Protein AF-A0A388LKX4-F1 (afdb_monomer_lite)

pLDDT: mean 76.43, std 21.56, range [25.5, 98.06]

Structure (mmCIF, N/CA/C/O backbone):
data_AF-A0A388LKX4-F1
#
_entry.id   AF-A0A388LKX4-F1
#
loop_
_atom_site.group_PDB
_atom_site.id
_atom_site.type_symbol
_atom_site.label_atom_id
_atom_site.label_alt_id
_atom_site.label_comp_id
_atom_site.label_asym_id
_atom_site.label_entity_id
_atom_site.label_seq_id
_atom_site.pdbx_PDB_ins_code
_atom_site.Cartn_x
_atom_site.Cartn_y
_atom_site.Cartn_z
_atom_site.occupancy
_atom_site.B_iso_or_equiv
_atom_site.auth_seq_id
_atom_site.auth_comp_id
_atom_site.auth_asym_id
_atom_site.auth_atom_id
_atom_site.pdbx_PDB_model_num
ATOM 1 N N . MET A 1 1 ? 0.788 2.102 -35.029 1.00 81.06 1 MET A N 1
ATOM 2 C CA . MET A 1 1 ? 2.038 2.819 -34.675 1.00 81.06 1 MET A CA 1
ATOM 3 C C . MET A 1 1 ? 3.266 2.118 -35.247 1.00 81.06 1 MET A C 1
ATOM 5 O O . MET A 1 1 ? 3.866 2.688 -36.144 1.00 81.06 1 MET A O 1
ATOM 9 N N . LYS A 1 2 ? 3.609 0.893 -34.807 1.00 81.62 2 LYS A N 1
ATOM 10 C CA . LYS A 1 2 ? 4.762 0.139 -35.348 1.00 81.62 2 LYS A CA 1
ATOM 11 C C . LYS A 1 2 ? 4.664 -0.098 -36.863 1.00 81.62 2 LYS A C 1
ATOM 13 O O . LYS A 1 2 ? 5.621 0.161 -37.576 1.00 81.62 2 LYS A O 1
ATOM 18 N N . GLU A 1 3 ? 3.485 -0.479 -37.357 1.00 84.75 3 GLU A N 1
ATOM 19 C CA . GLU A 1 3 ? 3.213 -0.647 -38.800 1.00 84.75 3 GLU A CA 1
ATOM 20 C C . GLU A 1 3 ? 3.399 0.642 -39.617 1.00 84.75 3 GLU A C 1
ATOM 22 O O . GLU A 1 3 ? 3.694 0.584 -40.803 1.00 84.75 3 GLU A O 1
ATOM 27 N N . ALA A 1 4 ? 3.275 1.808 -38.976 1.00 86.00 4 ALA A N 1
ATOM 28 C CA . ALA A 1 4 ? 3.504 3.110 -39.599 1.00 86.00 4 ALA A CA 1
ATOM 29 C C . ALA A 1 4 ? 4.967 3.586 -39.467 1.00 86.00 4 ALA A C 1
ATOM 31 O O . ALA A 1 4 ? 5.268 4.729 -39.795 1.00 86.00 4 ALA A O 1
ATOM 32 N N . GLY A 1 5 ? 5.873 2.749 -38.943 1.00 84.25 5 GLY A N 1
ATOM 33 C CA . GLY A 1 5 ? 7.289 3.079 -38.752 1.00 84.25 5 GLY A CA 1
ATOM 34 C C . GLY A 1 5 ? 7.588 4.028 -37.585 1.00 84.25 5 GLY A C 1
ATOM 35 O O . GLY A 1 5 ? 8.721 4.481 -37.444 1.00 84.25 5 GLY A O 1
ATOM 36 N N . CYS A 1 6 ? 6.609 4.344 -36.730 1.00 85.50 6 CYS A N 1
ATOM 37 C CA . CYS A 1 6 ? 6.828 5.216 -35.574 1.00 85.50 6 CYS A CA 1
ATOM 38 C C . CYS A 1 6 ? 7.431 4.434 -34.394 1.00 85.50 6 CYS A C 1
ATOM 40 O O . CYS A 1 6 ? 6.867 3.422 -33.963 1.00 85.50 6 CYS A O 1
ATOM 42 N N . LEU A 1 7 ? 8.541 4.933 -33.837 1.00 84.75 7 LEU A N 1
ATOM 43 C CA . LEU A 1 7 ? 9.210 4.329 -32.682 1.00 84.75 7 LEU A CA 1
ATOM 44 C C . LEU A 1 7 ? 8.478 4.663 -31.367 1.00 84.75 7 LEU A C 1
ATOM 46 O O . LEU A 1 7 ? 8.129 5.827 -31.148 1.00 84.75 7 LEU A O 1
ATOM 50 N N . PRO A 1 8 ? 8.248 3.675 -30.479 1.00 88.25 8 PRO A N 1
ATOM 51 C CA . PRO A 1 8 ? 7.665 3.927 -29.167 1.00 88.25 8 PRO A CA 1
ATOM 52 C C . PRO A 1 8 ? 8.602 4.776 -28.302 1.00 88.25 8 PRO A C 1
ATOM 54 O O . PRO A 1 8 ? 9.821 4.634 -28.345 1.00 88.25 8 PRO A O 1
ATOM 57 N N . ASN A 1 9 ? 8.015 5.631 -27.468 1.00 89.69 9 ASN A N 1
ATOM 58 C CA . ASN A 1 9 ? 8.729 6.439 -26.478 1.00 89.69 9 ASN A CA 1
ATOM 59 C C . ASN A 1 9 ? 8.178 6.202 -25.059 1.00 89.69 9 ASN A C 1
ATOM 61 O O . ASN A 1 9 ? 7.223 5.446 -24.865 1.00 89.69 9 ASN A O 1
ATOM 65 N N . ALA A 1 10 ? 8.737 6.892 -24.061 1.00 88.50 10 ALA A N 1
ATOM 66 C CA . ALA A 1 10 ? 8.362 6.708 -22.657 1.00 88.50 10 ALA A CA 1
ATOM 67 C C . ALA A 1 10 ? 6.870 6.988 -22.399 1.00 88.50 10 ALA A C 1
ATOM 69 O O . ALA A 1 10 ? 6.244 6.315 -21.583 1.00 88.50 10 ALA A O 1
ATOM 70 N N . VAL A 1 11 ? 6.274 7.940 -23.127 1.00 89.38 11 VAL A N 1
ATOM 71 C CA . VAL A 1 11 ? 4.836 8.247 -23.043 1.00 89.38 11 VAL A CA 1
ATOM 72 C C . VAL A 1 11 ? 3.994 7.107 -23.620 1.00 89.38 11 VAL A C 1
ATOM 74 O O . VAL A 1 11 ? 2.955 6.763 -23.057 1.00 89.38 11 VAL A O 1
ATOM 77 N N . THR A 1 12 ? 4.460 6.475 -24.698 1.00 91.38 12 THR A N 1
ATOM 78 C CA . THR A 1 12 ? 3.811 5.300 -25.297 1.00 91.38 12 THR A CA 1
ATOM 79 C C . THR A 1 12 ? 3.765 4.151 -24.294 1.00 91.38 12 THR A C 1
ATOM 81 O O . THR A 1 12 ? 2.687 3.640 -23.995 1.00 91.38 12 THR A O 1
ATOM 84 N N . PHE A 1 13 ? 4.910 3.793 -23.705 1.00 92.31 13 PHE A N 1
ATOM 85 C CA . PHE A 1 13 ? 4.979 2.720 -22.710 1.00 92.31 13 PHE A CA 1
ATOM 86 C C . PHE A 1 13 ? 4.201 3.052 -21.437 1.00 92.31 13 PHE A C 1
ATOM 88 O O . PHE A 1 13 ? 3.479 2.195 -20.937 1.00 92.31 13 PHE A O 1
ATOM 95 N N . LEU A 1 14 ? 4.254 4.298 -20.955 1.00 90.62 14 LEU A N 1
ATOM 96 C CA . LEU A 1 14 ? 3.439 4.749 -19.824 1.00 90.62 14 LEU A CA 1
ATOM 97 C C . LEU A 1 14 ? 1.945 4.545 -20.094 1.00 90.62 14 LEU A C 1
ATOM 99 O O . LEU A 1 14 ? 1.221 4.061 -19.226 1.00 90.62 14 LEU A O 1
ATOM 103 N N . THR A 1 15 ? 1.492 4.899 -21.296 1.00 89.38 15 THR A N 1
ATOM 104 C CA . THR A 1 15 ? 0.086 4.760 -21.690 1.00 89.38 15 THR A CA 1
ATOM 105 C C . THR A 1 15 ? -0.316 3.289 -21.770 1.00 89.38 15 THR A C 1
ATOM 107 O O . THR A 1 15 ? -1.350 2.912 -21.222 1.00 89.38 15 THR A O 1
ATOM 110 N N . LEU A 1 16 ? 0.515 2.443 -22.389 1.00 90.19 16 LEU A N 1
ATOM 111 C CA . LEU A 1 16 ? 0.239 1.012 -22.540 1.00 90.19 16 LEU A CA 1
ATOM 112 C C . LEU A 1 16 ? 0.263 0.276 -21.196 1.00 90.19 16 LEU A C 1
ATOM 114 O O . LEU A 1 16 ? -0.699 -0.412 -20.861 1.00 90.19 16 LEU A O 1
ATOM 118 N N . ILE A 1 17 ? 1.317 0.457 -20.396 1.00 88.44 17 ILE A N 1
ATOM 119 C CA . ILE A 1 17 ? 1.456 -0.182 -19.079 1.00 88.44 17 ILE A CA 1
ATOM 120 C C . ILE A 1 17 ? 0.371 0.335 -18.134 1.00 88.44 17 ILE A C 1
ATOM 122 O O . ILE A 1 17 ? -0.321 -0.458 -17.499 1.00 88.44 17 ILE A O 1
ATOM 126 N N . GLY A 1 18 ? 0.154 1.653 -18.081 1.00 83.69 18 GLY A N 1
ATOM 127 C CA . GLY A 1 18 ? -0.902 2.250 -17.265 1.00 83.69 18 GLY A CA 1
ATOM 128 C C . GLY A 1 18 ? -2.302 1.776 -17.668 1.00 83.69 18 GLY A C 1
ATOM 129 O O . GLY A 1 18 ? -3.141 1.539 -16.800 1.00 83.69 18 GLY A O 1
ATOM 130 N N . GLY A 1 19 ? -2.547 1.591 -18.968 1.00 81.44 19 GLY A N 1
ATOM 131 C CA . GLY A 1 19 ? -3.772 0.988 -19.491 1.00 81.44 19 GLY A CA 1
ATOM 132 C C . GLY A 1 19 ? -3.935 -0.473 -19.070 1.00 81.44 19 GLY A C 1
ATOM 133 O O . GLY A 1 19 ? -5.018 -0.855 -18.635 1.00 81.44 19 GLY A O 1
ATOM 134 N N . CYS A 1 20 ? -2.861 -1.268 -19.114 1.00 82.31 20 CYS A N 1
ATOM 135 C CA . CYS A 1 20 ? -2.878 -2.664 -18.666 1.00 82.31 20 CYS A CA 1
ATOM 136 C C . CYS A 1 20 ? -3.213 -2.783 -17.176 1.00 82.31 20 CYS A C 1
ATOM 138 O O . CYS A 1 20 ? -4.084 -3.571 -16.812 1.00 82.31 20 CYS A O 1
ATOM 140 N N . VAL A 1 21 ? -2.576 -1.957 -16.336 1.00 78.19 21 VAL A N 1
ATOM 141 C CA . VAL A 1 21 ? -2.829 -1.909 -14.886 1.00 78.19 21 VAL A CA 1
ATOM 142 C C . VAL A 1 21 ? -4.292 -1.565 -14.601 1.00 78.19 21 VAL A C 1
ATOM 144 O O . VAL A 1 21 ? -4.944 -2.251 -13.822 1.00 78.19 21 VAL A O 1
ATOM 147 N N . LYS A 1 22 ? -4.839 -0.536 -15.262 1.00 73.69 22 LYS A N 1
ATOM 148 C CA . LYS A 1 22 ? -6.243 -0.127 -15.075 1.00 73.69 22 LYS A CA 1
ATOM 149 C C . LYS A 1 22 ? -7.244 -1.144 -15.615 1.00 73.69 22 LYS A C 1
ATOM 151 O O . LYS A 1 22 ? -8.324 -1.290 -15.060 1.00 73.69 22 LYS A O 1
ATOM 156 N N . GLY A 1 23 ? -6.907 -1.807 -16.716 1.00 71.25 23 GLY A N 1
ATOM 157 C CA . GLY A 1 23 ? -7.772 -2.784 -17.369 1.00 71.25 23 GLY A CA 1
ATOM 158 C C . GLY A 1 23 ? -7.771 -4.161 -16.708 1.00 71.25 23 GLY A C 1
ATOM 159 O O . GLY A 1 23 ? -8.443 -5.050 -17.223 1.00 71.25 23 GLY A O 1
ATOM 160 N N . GLY A 1 24 ? -6.993 -4.368 -15.636 1.00 67.75 24 GLY A N 1
ATOM 161 C CA . GLY A 1 24 ? -6.827 -5.682 -15.005 1.00 67.75 24 GLY A CA 1
ATOM 162 C C . GLY A 1 24 ? -6.266 -6.738 -15.965 1.00 67.75 24 GLY A C 1
ATOM 163 O O . GLY A 1 24 ? -6.535 -7.927 -15.807 1.00 67.75 24 GLY A O 1
ATOM 164 N N . GLN A 1 25 ? -5.549 -6.306 -17.007 1.00 65.12 25 GLN A N 1
ATOM 165 C CA . GLN A 1 25 ? -5.026 -7.190 -18.047 1.00 65.12 25 GLN A CA 1
ATOM 166 C C . GLN A 1 25 ? -3.940 -8.111 -17.476 1.00 65.12 25 GLN A C 1
ATOM 168 O O . GLN A 1 25 ? -3.227 -7.757 -16.537 1.00 65.12 25 GLN A O 1
ATOM 173 N N . SER A 1 26 ? -3.822 -9.306 -18.064 1.00 56.38 26 SER A N 1
ATOM 174 C CA . SER A 1 26 ? -3.002 -10.414 -17.566 1.00 56.38 26 SER A CA 1
ATOM 175 C C . SER A 1 26 ? -1.556 -10.019 -17.246 1.00 56.38 26 SER A C 1
ATOM 177 O O . SER A 1 26 ? -0.896 -9.364 -18.056 1.00 56.38 26 SER A O 1
ATOM 179 N N . GLN A 1 27 ? -1.070 -10.530 -16.112 1.00 61.78 27 GLN A N 1
ATOM 180 C CA . GLN A 1 27 ? 0.276 -10.410 -15.526 1.00 61.78 27 GLN A CA 1
ATOM 181 C C . GLN A 1 27 ? 1.411 -10.350 -16.576 1.00 61.78 27 GLN A C 1
ATOM 183 O O . GLN A 1 27 ? 2.279 -9.481 -16.523 1.00 61.78 27 GLN A O 1
ATOM 188 N N . GLY A 1 28 ? 1.349 -11.195 -17.611 1.00 68.06 28 GLY A N 1
ATOM 189 C CA . GLY A 1 28 ? 2.383 -11.282 -18.647 1.00 68.06 28 GLY A CA 1
ATOM 190 C C . GLY A 1 28 ? 2.477 -10.102 -19.628 1.00 68.06 28 GLY A C 1
ATOM 191 O O . GLY A 1 28 ? 3.513 -9.943 -20.270 1.00 68.06 28 GLY A O 1
ATOM 192 N N . VAL A 1 29 ? 1.445 -9.260 -19.779 1.00 79.81 29 VAL A N 1
ATOM 193 C CA . VAL A 1 29 ? 1.471 -8.152 -20.760 1.00 79.81 29 VAL A CA 1
ATOM 194 C C . VAL A 1 29 ? 2.343 -7.001 -20.267 1.00 79.81 29 VAL A C 1
ATOM 196 O O . VAL A 1 29 ? 3.126 -6.456 -21.040 1.00 79.81 29 VAL A O 1
ATOM 199 N N . ALA A 1 30 ? 2.269 -6.655 -18.980 1.00 78.38 30 ALA A N 1
ATOM 200 C CA . ALA A 1 30 ? 3.077 -5.573 -18.425 1.00 78.38 30 ALA A CA 1
ATOM 201 C C . ALA A 1 30 ? 4.576 -5.907 -18.444 1.00 78.38 30 ALA A C 1
ATOM 203 O O . ALA A 1 30 ? 5.378 -5.065 -18.840 1.00 78.38 30 ALA A O 1
ATOM 204 N N . ALA A 1 31 ? 4.945 -7.146 -18.098 1.00 83.19 31 ALA A N 1
ATOM 205 C CA . ALA A 1 31 ? 6.328 -7.613 -18.193 1.00 83.19 31 ALA A CA 1
ATOM 206 C C . ALA A 1 31 ? 6.842 -7.560 -19.643 1.00 83.19 31 ALA A C 1
ATOM 208 O O . ALA A 1 31 ? 7.911 -7.017 -19.899 1.00 83.19 31 ALA A O 1
ATOM 209 N N . ARG A 1 32 ? 6.035 -8.012 -20.613 1.00 88.50 32 ARG A N 1
ATOM 210 C CA . ARG A 1 32 ? 6.368 -7.904 -22.044 1.00 88.50 32 ARG A CA 1
ATOM 211 C C . ARG A 1 32 ? 6.541 -6.464 -22.521 1.00 88.50 32 ARG A C 1
ATOM 213 O O . ARG A 1 32 ? 7.435 -6.192 -23.311 1.00 88.50 32 ARG A O 1
ATOM 220 N N . LEU A 1 33 ? 5.712 -5.534 -22.051 1.00 89.94 33 LEU A N 1
ATOM 221 C CA . LEU A 1 33 ? 5.849 -4.117 -22.399 1.00 89.94 33 LEU A CA 1
ATOM 222 C C . LEU A 1 33 ? 7.130 -3.499 -21.822 1.00 89.94 33 LEU A C 1
ATOM 224 O O . LEU A 1 33 ? 7.705 -2.618 -22.456 1.00 89.94 33 LEU A O 1
ATOM 228 N N . VAL A 1 34 ? 7.589 -3.962 -20.655 1.00 88.19 34 VAL A N 1
ATOM 229 C CA . VAL A 1 34 ? 8.905 -3.588 -20.114 1.00 88.19 34 VAL A CA 1
ATOM 230 C C . VAL A 1 34 ? 10.025 -4.151 -20.992 1.00 88.19 34 VAL A C 1
ATOM 232 O O . VAL A 1 34 ? 10.986 -3.438 -21.260 1.00 88.19 34 VAL A O 1
ATOM 235 N N . ASP A 1 35 ? 9.885 -5.371 -21.510 1.00 89.94 35 ASP A N 1
ATOM 236 C CA . ASP A 1 35 ? 10.872 -5.968 -22.425 1.00 89.94 35 ASP A CA 1
ATOM 237 C C . ASP A 1 35 ? 10.990 -5.159 -23.717 1.00 89.94 35 ASP A C 1
ATOM 239 O O . ASP A 1 35 ? 12.083 -4.749 -24.098 1.00 89.94 35 ASP A O 1
ATOM 243 N N . GLU A 1 36 ? 9.857 -4.814 -24.328 1.00 90.56 36 GLU A N 1
ATOM 244 C CA . GLU A 1 36 ? 9.839 -3.964 -25.521 1.00 90.56 36 GLU A CA 1
ATOM 245 C C . GLU A 1 36 ? 10.423 -2.565 -25.265 1.00 90.56 36 GLU A C 1
ATOM 247 O O . GLU A 1 36 ? 11.000 -1.952 -26.164 1.00 90.56 36 GLU A O 1
ATOM 252 N N . MET A 1 37 ? 10.280 -2.043 -24.045 1.00 91.06 37 MET A N 1
ATOM 253 C CA . MET A 1 37 ? 10.876 -0.772 -23.637 1.00 91.06 37 MET A CA 1
ATOM 254 C C . MET A 1 37 ? 12.402 -0.867 -23.523 1.00 91.06 37 MET A C 1
ATOM 256 O O . MET A 1 37 ? 13.096 0.068 -23.932 1.00 91.06 37 MET A O 1
ATOM 260 N N . VAL A 1 38 ? 12.920 -1.989 -23.011 1.00 89.56 38 VAL A N 1
ATOM 261 C CA . VAL A 1 38 ? 14.360 -2.284 -22.956 1.00 89.56 38 VAL A CA 1
ATOM 262 C C . VAL A 1 38 ? 14.934 -2.437 -24.360 1.00 89.56 38 VAL A C 1
ATOM 264 O O . VAL A 1 38 ? 15.954 -1.818 -24.668 1.00 89.56 38 VAL A O 1
ATOM 267 N N . ASP A 1 39 ? 14.256 -3.183 -25.232 1.00 89.06 39 ASP A N 1
ATOM 268 C CA . ASP A 1 39 ? 14.670 -3.372 -26.627 1.00 89.06 39 ASP A CA 1
ATOM 269 C C . ASP A 1 39 ? 14.705 -2.040 -27.389 1.00 89.06 39 ASP A C 1
ATOM 271 O O . ASP A 1 39 ? 15.604 -1.784 -28.190 1.00 89.06 39 ASP A O 1
ATOM 275 N N . ALA A 1 40 ? 13.763 -1.143 -27.087 1.00 88.50 40 ALA A N 1
ATOM 276 C CA . ALA A 1 40 ? 13.730 0.214 -27.624 1.00 88.50 40 ALA A CA 1
ATOM 277 C C . ALA A 1 40 ? 14.730 1.180 -26.952 1.00 88.50 40 ALA A C 1
ATOM 279 O O . ALA A 1 40 ? 14.764 2.355 -27.320 1.00 88.50 40 ALA A O 1
ATOM 280 N N . GLN A 1 41 ? 15.510 0.726 -25.959 1.00 88.38 41 GLN A N 1
ATOM 281 C CA . GLN A 1 41 ? 16.430 1.544 -25.152 1.00 88.38 41 GLN A CA 1
ATOM 282 C C . GLN A 1 41 ? 15.757 2.800 -24.572 1.00 88.38 41 GLN A C 1
ATOM 284 O O . GLN A 1 41 ? 16.347 3.881 -24.465 1.00 88.38 41 GLN A O 1
ATOM 289 N N . CYS A 1 42 ? 14.481 2.672 -24.206 1.00 89.44 42 CYS A N 1
ATOM 290 C CA . CYS A 1 42 ? 13.679 3.786 -23.740 1.00 89.44 42 CYS A CA 1
ATOM 291 C C . CYS A 1 42 ? 13.856 3.976 -22.229 1.00 89.44 42 CYS A C 1
ATOM 293 O O . CYS A 1 42 ? 13.397 3.167 -21.424 1.00 89.44 42 CYS A O 1
ATOM 295 N N . LYS A 1 43 ? 14.523 5.068 -21.838 1.00 87.19 43 LYS A N 1
ATOM 296 C CA . LYS A 1 43 ? 14.799 5.362 -20.426 1.00 87.19 43 LYS A CA 1
ATOM 297 C C . LYS A 1 43 ? 13.513 5.647 -19.632 1.00 87.19 43 LYS A C 1
ATOM 299 O O . LYS A 1 43 ? 12.675 6.427 -20.099 1.00 87.19 43 LYS A O 1
ATOM 304 N N . PRO A 1 44 ? 13.376 5.094 -18.413 1.00 87.12 44 PRO A N 1
ATOM 305 C CA . PRO A 1 44 ? 12.251 5.389 -17.538 1.00 87.12 44 PRO A CA 1
ATOM 306 C C . PRO A 1 44 ? 12.164 6.871 -17.161 1.00 87.12 44 PRO A C 1
ATOM 308 O O . PRO A 1 44 ? 13.162 7.508 -16.832 1.00 87.12 44 PRO A O 1
ATOM 311 N N . ILE A 1 45 ? 10.940 7.398 -17.140 1.00 89.12 45 ILE A N 1
ATOM 312 C CA . ILE A 1 45 ? 10.601 8.696 -16.536 1.00 89.12 45 ILE A CA 1
ATOM 313 C C . ILE A 1 45 ? 9.828 8.463 -15.224 1.00 89.12 45 ILE A C 1
ATOM 315 O O . ILE A 1 45 ? 9.197 7.411 -15.096 1.00 89.12 45 ILE A O 1
ATOM 319 N N . PRO A 1 46 ? 9.778 9.421 -14.275 1.00 89.56 46 PRO A N 1
ATOM 320 C CA . PRO A 1 46 ? 9.134 9.229 -12.964 1.00 89.56 46 PRO A CA 1
ATOM 321 C C . PRO A 1 46 ? 7.718 8.619 -13.009 1.00 89.56 46 PRO A C 1
ATOM 323 O O . PRO A 1 46 ? 7.383 7.697 -12.256 1.00 89.56 46 PRO A O 1
ATOM 326 N N . SER A 1 47 ? 6.885 9.093 -13.941 1.00 89.06 47 SER A N 1
ATOM 327 C CA . SER A 1 47 ? 5.522 8.588 -14.153 1.00 89.06 47 SER A CA 1
ATOM 328 C C . SER A 1 47 ? 5.494 7.128 -14.617 1.00 89.06 47 SER A C 1
ATOM 330 O O . SER A 1 47 ? 4.670 6.347 -14.147 1.00 89.06 47 SER A O 1
ATOM 332 N N . LEU A 1 48 ? 6.403 6.756 -15.521 1.00 90.12 48 LEU A N 1
ATOM 333 C CA . LEU A 1 48 ? 6.543 5.399 -16.049 1.00 90.12 48 LEU A CA 1
ATOM 334 C C . LEU A 1 48 ? 7.054 4.447 -14.968 1.00 90.12 48 LEU A C 1
ATOM 336 O O . LEU A 1 48 ? 6.480 3.378 -14.790 1.00 90.12 48 LEU A O 1
ATOM 340 N N . SER A 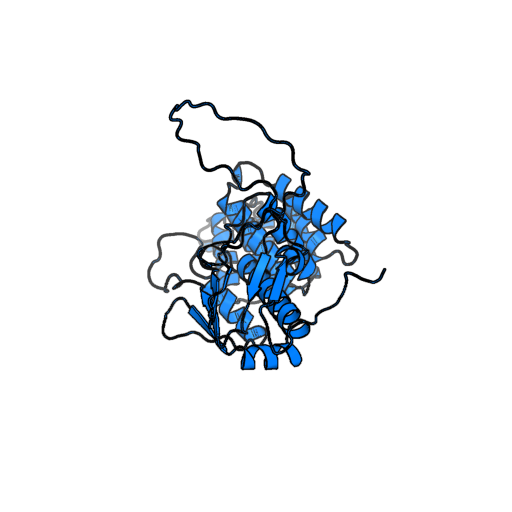1 49 ? 8.030 4.871 -14.163 1.00 92.25 49 SER A N 1
ATOM 341 C CA . SER A 1 49 ? 8.518 4.090 -13.022 1.00 92.25 49 SER A CA 1
ATOM 342 C C . SER A 1 49 ? 7.395 3.740 -12.037 1.00 92.25 49 SER A C 1
ATOM 344 O O . SER A 1 49 ? 7.266 2.593 -11.619 1.00 92.25 49 SER A O 1
ATOM 346 N N . SER A 1 50 ? 6.517 4.701 -11.726 1.00 91.19 50 SER A N 1
ATOM 347 C CA . SER A 1 50 ? 5.352 4.460 -10.858 1.00 91.19 50 SER A CA 1
ATOM 348 C C . SER A 1 50 ? 4.350 3.471 -11.476 1.00 91.19 50 SER A C 1
ATOM 350 O O . SER A 1 50 ? 3.774 2.640 -10.769 1.00 91.19 50 SER A O 1
ATOM 352 N N . ALA A 1 51 ? 4.142 3.538 -12.796 1.00 89.88 51 ALA A N 1
ATOM 353 C CA . ALA A 1 51 ? 3.259 2.621 -13.517 1.00 89.88 51 ALA A CA 1
ATOM 354 C C . ALA A 1 51 ? 3.813 1.187 -13.545 1.00 89.88 51 ALA A C 1
ATOM 356 O O . ALA A 1 51 ? 3.055 0.243 -13.334 1.00 89.88 51 ALA A O 1
ATOM 357 N N . VAL A 1 52 ? 5.128 1.026 -13.731 1.00 92.25 52 VAL A N 1
ATOM 358 C CA . VAL A 1 52 ? 5.800 -0.282 -13.694 1.00 92.25 52 VAL A CA 1
ATOM 359 C C . VAL A 1 52 ? 5.660 -0.933 -12.316 1.00 92.25 52 VAL A C 1
ATOM 361 O O . VAL A 1 52 ? 5.263 -2.089 -12.234 1.00 92.25 52 VAL A O 1
ATOM 364 N N . ILE A 1 53 ? 5.878 -0.191 -11.224 1.00 92.50 53 ILE A N 1
ATOM 365 C CA . ILE A 1 53 ? 5.686 -0.731 -9.863 1.00 92.50 53 ILE A CA 1
ATOM 366 C C . ILE A 1 53 ? 4.227 -1.099 -9.608 1.00 92.50 53 ILE A C 1
ATOM 368 O O . ILE A 1 53 ? 3.944 -2.124 -8.996 1.00 92.50 53 ILE A O 1
ATOM 372 N N . SER A 1 54 ? 3.288 -0.295 -10.109 1.00 89.25 54 SER A N 1
ATOM 373 C CA . SER A 1 54 ? 1.864 -0.622 -9.996 1.00 89.25 54 SER A CA 1
ATOM 374 C C . SER A 1 54 ? 1.524 -1.930 -10.718 1.00 89.25 54 SER A C 1
ATOM 376 O O . SER A 1 54 ? 0.663 -2.668 -10.252 1.00 89.25 54 SER A O 1
ATOM 378 N N . ALA A 1 55 ? 2.219 -2.256 -11.812 1.00 88.19 55 ALA A N 1
ATOM 379 C CA . ALA A 1 55 ? 2.068 -3.543 -12.484 1.00 88.19 55 ALA A CA 1
ATOM 380 C C . ALA A 1 55 ? 2.629 -4.717 -11.664 1.00 88.19 55 ALA A C 1
ATOM 382 O O . ALA A 1 55 ? 2.077 -5.813 -11.747 1.00 88.19 55 ALA A O 1
ATOM 383 N N . CYS A 1 56 ? 3.648 -4.496 -10.821 1.00 89.44 56 CYS A N 1
ATOM 384 C CA . CYS A 1 56 ? 4.229 -5.533 -9.956 1.00 89.44 56 CYS A CA 1
ATOM 385 C C . CYS A 1 56 ? 3.224 -6.166 -8.984 1.00 89.44 56 CYS A C 1
ATOM 387 O O . CYS A 1 56 ? 3.441 -7.294 -8.552 1.00 89.44 56 CYS A O 1
ATOM 389 N N . VAL A 1 57 ? 2.113 -5.489 -8.673 1.00 87.62 57 VAL A N 1
ATOM 390 C CA . VAL A 1 57 ? 0.991 -6.048 -7.896 1.00 87.62 57 VAL A CA 1
ATOM 391 C C . VAL A 1 57 ? 0.495 -7.371 -8.480 1.00 87.62 57 VAL A C 1
ATOM 393 O O . VAL A 1 57 ? 0.157 -8.293 -7.743 1.00 87.62 57 VAL A O 1
ATOM 396 N N . ALA A 1 58 ? 0.470 -7.465 -9.807 1.00 84.75 58 ALA A N 1
ATOM 397 C CA . ALA A 1 58 ? -0.006 -8.636 -10.515 1.00 84.75 58 ALA A CA 1
ATOM 398 C C . ALA A 1 58 ? 1.134 -9.585 -10.911 1.00 84.75 58 ALA A C 1
ATOM 400 O O . ALA A 1 58 ? 0.866 -10.549 -11.604 1.00 84.75 58 ALA A O 1
ATOM 401 N N . LEU A 1 59 ? 2.389 -9.352 -10.532 1.00 87.62 59 LEU A N 1
ATOM 402 C CA . LEU A 1 59 ? 3.518 -10.173 -10.982 1.00 87.62 59 LEU A CA 1
ATOM 403 C C . LEU A 1 59 ? 3.946 -11.192 -9.921 1.00 87.62 59 LEU A C 1
ATOM 405 O O . LEU A 1 59 ? 3.830 -10.966 -8.716 1.00 87.62 59 LEU A O 1
ATOM 409 N N . THR A 1 60 ? 4.501 -12.315 -10.373 1.00 90.12 60 THR A N 1
ATOM 410 C CA . THR A 1 60 ? 5.198 -13.266 -9.497 1.00 90.12 60 THR A CA 1
ATOM 411 C C . THR A 1 60 ? 6.528 -12.685 -9.005 1.00 90.12 60 THR A C 1
ATOM 413 O O . THR A 1 60 ? 7.136 -11.857 -9.683 1.00 90.12 60 THR A O 1
ATOM 416 N N . LYS A 1 61 ? 7.066 -13.175 -7.874 1.00 90.88 61 LYS A N 1
ATOM 417 C CA . LYS A 1 61 ? 8.397 -12.758 -7.368 1.00 90.88 61 LYS A CA 1
ATOM 418 C C . LYS A 1 61 ? 9.496 -12.831 -8.446 1.00 90.88 61 LYS A C 1
ATOM 420 O O . LYS A 1 61 ? 10.354 -11.953 -8.521 1.00 90.88 61 LYS A O 1
ATOM 425 N N . LYS A 1 62 ? 9.450 -13.851 -9.314 1.00 91.62 62 LYS A N 1
ATOM 426 C CA . LYS A 1 62 ? 10.394 -14.022 -10.430 1.00 91.62 62 LYS A CA 1
ATOM 427 C C . LYS A 1 62 ? 10.255 -12.913 -11.476 1.00 91.62 62 LYS A C 1
ATOM 429 O O . LYS A 1 62 ? 11.261 -12.358 -11.905 1.00 91.62 62 LYS A O 1
ATOM 434 N N . GLU A 1 63 ? 9.033 -12.591 -11.883 1.00 91.19 63 GLU A N 1
ATOM 435 C CA . GLU A 1 63 ? 8.773 -11.517 -12.849 1.00 91.19 63 GLU A CA 1
ATOM 436 C C . GLU A 1 63 ? 9.112 -10.143 -12.266 1.00 91.19 63 GLU A C 1
ATOM 438 O O . GLU A 1 63 ? 9.730 -9.337 -12.955 1.00 91.19 63 GLU A O 1
ATOM 443 N N . ILE A 1 64 ? 8.800 -9.896 -10.987 1.00 92.94 64 ILE A N 1
ATOM 444 C CA . ILE A 1 64 ? 9.205 -8.671 -10.279 1.00 92.94 64 ILE A CA 1
ATOM 445 C C . ILE A 1 64 ? 10.728 -8.527 -10.312 1.00 92.94 64 ILE A C 1
ATOM 447 O O . ILE A 1 64 ? 11.227 -7.461 -10.659 1.00 92.94 64 ILE A O 1
ATOM 451 N N . SER A 1 65 ? 11.475 -9.596 -10.013 1.00 94.25 65 SER A N 1
ATOM 452 C CA . SER A 1 65 ? 12.943 -9.583 -10.081 1.00 94.25 65 SER A CA 1
ATOM 453 C C . SER A 1 65 ? 13.444 -9.194 -11.474 1.00 94.25 65 SER A C 1
ATOM 455 O O . SER A 1 65 ? 14.289 -8.311 -11.601 1.00 94.25 65 SER A O 1
ATOM 457 N N . GLN A 1 66 ? 12.877 -9.796 -12.523 1.00 92.88 66 GLN A N 1
ATOM 458 C CA . GLN A 1 66 ? 13.249 -9.505 -13.908 1.00 92.88 66 GLN A CA 1
ATOM 459 C C . GLN A 1 66 ? 12.925 -8.063 -14.309 1.00 92.88 66 GLN A C 1
ATOM 461 O O . GLN A 1 66 ? 13.762 -7.398 -14.915 1.00 92.88 66 GLN A O 1
ATOM 466 N N . VAL A 1 67 ? 11.728 -7.576 -13.972 1.00 93.12 67 VAL A N 1
ATOM 467 C CA . VAL A 1 67 ? 11.294 -6.206 -14.271 1.00 93.12 67 VAL A CA 1
ATOM 468 C C . VAL A 1 67 ? 12.169 -5.197 -13.535 1.00 93.12 67 VAL A C 1
ATOM 470 O O . VAL A 1 67 ? 12.661 -4.259 -14.157 1.00 93.12 67 VAL A O 1
ATOM 473 N N . CYS A 1 68 ? 12.423 -5.393 -12.240 1.00 95.00 68 CYS A N 1
ATOM 474 C CA . CYS A 1 68 ? 13.276 -4.491 -11.473 1.00 95.00 68 CYS A CA 1
ATOM 475 C C . CYS A 1 68 ? 14.715 -4.469 -12.002 1.00 95.00 68 CYS A C 1
ATOM 477 O O . CYS A 1 68 ? 15.287 -3.388 -12.131 1.00 95.00 68 CYS A O 1
ATOM 479 N N . GLN A 1 69 ? 15.277 -5.629 -12.364 1.00 94.44 69 GLN A N 1
ATOM 480 C CA . GLN A 1 69 ? 16.614 -5.695 -12.955 1.00 94.44 69 GLN A CA 1
ATOM 481 C C . GLN A 1 69 ? 16.671 -4.923 -14.277 1.00 94.44 69 GLN A C 1
ATOM 483 O O . GLN A 1 69 ? 17.508 -4.042 -14.435 1.00 94.44 69 GLN A O 1
ATOM 488 N N . LYS A 1 70 ? 15.717 -5.166 -15.182 1.00 93.38 70 LYS A N 1
ATOM 489 C CA . LYS A 1 70 ? 15.615 -4.469 -16.474 1.00 93.38 70 LYS A CA 1
ATOM 490 C C . LYS A 1 70 ? 15.495 -2.953 -16.321 1.00 93.38 70 LYS A C 1
ATOM 492 O O . LYS A 1 70 ? 16.146 -2.199 -17.039 1.00 93.38 70 LYS A O 1
ATOM 497 N N . MET A 1 71 ? 14.681 -2.494 -15.372 1.00 94.62 71 MET A N 1
ATOM 498 C CA . MET A 1 71 ? 14.548 -1.066 -15.073 1.00 94.62 71 MET A CA 1
ATOM 499 C C . MET A 1 71 ? 15.852 -0.475 -14.521 1.00 94.62 71 MET A C 1
ATOM 501 O O . MET A 1 71 ? 16.228 0.633 -14.907 1.00 94.62 71 MET A O 1
ATOM 505 N N . SER A 1 72 ? 16.559 -1.217 -13.664 1.00 93.19 72 SER A N 1
ATOM 506 C CA . SER A 1 72 ? 17.871 -0.815 -13.154 1.00 93.19 72 SER A CA 1
ATOM 507 C C . SER A 1 72 ? 18.913 -0.725 -14.272 1.00 93.19 72 SER A C 1
ATOM 509 O O . SER A 1 72 ? 19.634 0.268 -14.344 1.00 93.19 72 SER A O 1
ATOM 511 N N . ASP A 1 73 ? 18.949 -1.702 -15.182 1.00 90.44 73 ASP A N 1
ATOM 512 C CA . ASP A 1 73 ? 19.881 -1.743 -16.318 1.00 90.44 73 ASP A CA 1
ATOM 513 C C . ASP A 1 73 ? 19.649 -0.579 -17.301 1.00 90.44 73 ASP A C 1
ATOM 515 O O . ASP A 1 73 ? 20.588 -0.069 -17.909 1.00 90.44 73 ASP A O 1
ATOM 519 N N . LEU A 1 74 ? 18.408 -0.086 -17.403 1.00 90.19 74 LEU A N 1
ATOM 520 C CA . LEU A 1 74 ? 18.055 1.126 -18.157 1.00 90.19 74 LEU A CA 1
ATOM 521 C C . LEU A 1 74 ? 18.403 2.444 -17.434 1.00 90.19 74 LEU A C 1
ATOM 523 O O . LEU A 1 74 ? 18.109 3.531 -17.946 1.00 90.19 74 LEU A O 1
ATOM 527 N N . GLY A 1 75 ? 19.031 2.369 -16.260 1.00 87.12 75 GLY A N 1
ATOM 528 C CA . GLY A 1 75 ? 19.508 3.517 -15.491 1.00 87.12 75 GLY A CA 1
ATOM 529 C C . GLY A 1 75 ? 18.556 4.007 -14.399 1.00 87.12 75 GLY A C 1
ATOM 530 O O . GLY A 1 75 ? 18.796 5.074 -13.838 1.00 87.12 75 GLY A O 1
ATOM 531 N N . ALA A 1 76 ? 17.493 3.265 -14.070 1.00 90.44 76 ALA A N 1
ATOM 532 C CA . ALA A 1 76 ? 16.635 3.568 -12.925 1.00 90.44 76 ALA A CA 1
ATOM 533 C C . ALA A 1 76 ? 17.075 2.758 -11.692 1.00 90.44 76 ALA A C 1
ATOM 535 O O . ALA A 1 76 ? 16.401 1.806 -11.295 1.00 90.44 76 ALA A O 1
ATOM 536 N N . ALA A 1 77 ? 18.200 3.161 -11.086 1.00 91.19 77 ALA A N 1
ATOM 537 C CA . ALA A 1 77 ? 18.818 2.500 -9.924 1.00 91.19 77 ALA A CA 1
ATOM 538 C C . ALA A 1 77 ? 17.838 2.239 -8.764 1.00 91.19 77 ALA A C 1
ATOM 540 O O . ALA A 1 77 ? 17.936 1.212 -8.092 1.00 91.19 77 ALA A O 1
ATOM 541 N N . ILE A 1 78 ? 16.804 3.076 -8.645 1.00 94.38 78 ILE A N 1
ATOM 542 C CA . ILE A 1 78 ? 15.742 2.975 -7.638 1.00 94.38 78 ILE A CA 1
ATOM 543 C C . ILE A 1 78 ? 15.027 1.627 -7.613 1.00 94.38 78 ILE A C 1
ATOM 545 O O . ILE A 1 78 ? 14.529 1.197 -6.572 1.00 94.38 78 ILE A O 1
ATOM 549 N N . PHE A 1 79 ? 15.006 0.915 -8.740 1.00 95.38 79 PHE A N 1
ATOM 550 C CA . PHE A 1 79 ? 14.410 -0.413 -8.812 1.00 95.38 79 PHE A CA 1
ATOM 551 C C . PHE A 1 79 ? 15.213 -1.486 -8.068 1.00 95.38 79 PHE A C 1
ATOM 553 O O . PHE A 1 79 ? 14.632 -2.503 -7.693 1.00 95.38 79 PHE A O 1
ATOM 560 N N . SER A 1 80 ? 16.496 -1.256 -7.778 1.00 95.69 80 SER A N 1
ATOM 561 C CA . SER A 1 80 ? 17.287 -2.136 -6.910 1.00 95.69 80 SER A CA 1
ATOM 562 C C . SER A 1 80 ? 16.761 -2.116 -5.466 1.00 95.69 80 SER A C 1
ATOM 564 O O . SER A 1 80 ? 16.518 -3.174 -4.881 1.00 95.69 80 SER A O 1
ATOM 566 N N . HIS A 1 81 ? 16.455 -0.930 -4.929 1.00 97.19 81 HIS A N 1
ATOM 567 C CA . HIS A 1 81 ? 15.827 -0.777 -3.615 1.00 97.19 81 HIS A CA 1
ATOM 568 C C . HIS A 1 81 ? 14.406 -1.351 -3.593 1.00 97.19 81 HIS A C 1
ATOM 570 O O . HIS A 1 81 ? 14.028 -2.031 -2.640 1.00 97.19 81 HIS A O 1
ATOM 576 N N . VAL A 1 82 ? 13.625 -1.144 -4.660 1.00 96.94 82 VAL A N 1
ATOM 577 C CA . VAL A 1 82 ? 12.276 -1.728 -4.784 1.00 96.94 82 VAL A CA 1
ATOM 578 C C . VAL A 1 82 ? 12.335 -3.258 -4.802 1.00 96.94 82 VAL A C 1
ATOM 580 O O . VAL A 1 82 ? 11.560 -3.905 -4.098 1.00 96.94 82 VAL A O 1
ATOM 583 N N . ALA A 1 83 ? 13.268 -3.849 -5.556 1.00 97.12 83 ALA A N 1
ATOM 584 C CA . ALA A 1 83 ? 13.491 -5.293 -5.562 1.00 97.12 83 ALA A CA 1
ATOM 585 C C . ALA A 1 83 ? 13.867 -5.804 -4.170 1.00 97.12 83 ALA A C 1
ATO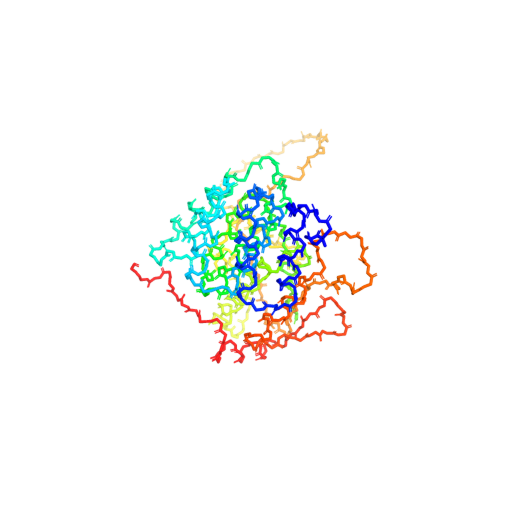M 587 O O . ALA A 1 83 ? 13.271 -6.771 -3.703 1.00 97.12 83 ALA A O 1
ATOM 588 N N . LYS A 1 84 ? 14.791 -5.125 -3.480 1.00 97.44 84 LYS A N 1
ATOM 589 C CA . LYS A 1 84 ? 15.175 -5.454 -2.103 1.00 97.44 84 LYS A CA 1
ATOM 590 C C . LYS A 1 84 ? 13.956 -5.461 -1.174 1.00 97.44 84 LYS A C 1
ATOM 592 O O . LYS A 1 84 ? 13.705 -6.460 -0.508 1.00 97.44 84 LYS A O 1
ATOM 597 N N . LEU A 1 85 ? 13.142 -4.404 -1.197 1.00 97.69 85 LEU A N 1
ATOM 598 C CA . LEU A 1 85 ? 11.938 -4.291 -0.365 1.00 97.69 85 LEU A CA 1
ATOM 599 C C . LEU A 1 85 ? 10.896 -5.387 -0.644 1.00 97.69 85 LEU A C 1
ATOM 601 O O . LEU A 1 85 ? 10.280 -5.881 0.303 1.00 97.69 85 LEU A O 1
ATOM 605 N N . LEU A 1 86 ? 10.688 -5.758 -1.913 1.00 96.38 86 LEU A N 1
ATOM 606 C CA . LEU A 1 86 ? 9.648 -6.712 -2.329 1.00 96.38 86 LEU A CA 1
ATOM 607 C C . LEU A 1 86 ? 10.081 -8.183 -2.277 1.00 96.38 86 LEU A C 1
ATOM 609 O O . LEU A 1 86 ? 9.226 -9.055 -2.135 1.00 96.38 86 LEU A O 1
ATOM 613 N N . LEU A 1 87 ? 11.371 -8.476 -2.454 1.00 96.56 87 LEU A N 1
ATOM 614 C CA . LEU A 1 87 ? 11.843 -9.834 -2.751 1.00 96.56 87 LEU A CA 1
ATOM 615 C C . LEU A 1 87 ? 12.766 -10.423 -1.692 1.00 96.56 87 LEU A C 1
ATOM 617 O O . LEU A 1 87 ? 12.838 -11.645 -1.592 1.00 96.56 87 LEU A O 1
ATOM 621 N N . GLN A 1 88 ? 13.478 -9.593 -0.928 1.00 95.56 88 GLN A N 1
ATOM 622 C CA . GLN A 1 88 ? 14.382 -10.090 0.101 1.00 95.56 88 GLN A CA 1
ATOM 623 C C . GLN A 1 88 ? 13.580 -10.462 1.353 1.00 95.56 88 GLN A C 1
ATOM 625 O O . GLN A 1 88 ? 12.924 -9.608 1.949 1.00 95.56 88 GLN A O 1
ATOM 630 N N . ASP A 1 89 ? 13.600 -11.732 1.754 1.00 90.19 89 ASP A N 1
ATOM 631 C CA . ASP A 1 89 ? 12.728 -12.236 2.823 1.00 90.19 89 ASP A CA 1
ATOM 632 C C . ASP A 1 89 ? 13.231 -11.865 4.239 1.00 90.19 89 ASP A C 1
ATOM 634 O O . ASP A 1 89 ? 12.421 -11.703 5.148 1.00 90.19 89 ASP A O 1
ATOM 638 N N . ASP A 1 90 ? 14.532 -11.625 4.429 1.00 91.31 90 ASP A N 1
ATOM 639 C CA . ASP A 1 90 ? 15.206 -11.485 5.732 1.00 91.31 90 ASP A CA 1
ATOM 640 C C . ASP A 1 90 ? 15.500 -10.036 6.174 1.00 91.31 90 ASP A C 1
ATOM 642 O O . ASP A 1 90 ? 16.453 -9.791 6.907 1.00 91.31 90 ASP A O 1
ATOM 646 N N . LEU A 1 91 ? 14.681 -9.064 5.753 1.00 94.88 91 LEU A N 1
ATOM 647 C CA . LEU A 1 91 ? 14.843 -7.669 6.180 1.00 94.88 91 LEU A CA 1
ATOM 648 C C . LEU A 1 91 ? 14.173 -7.390 7.529 1.00 94.88 91 LEU A C 1
ATOM 650 O O . LEU A 1 91 ? 12.952 -7.538 7.659 1.00 94.88 91 LEU A O 1
ATOM 654 N N . ASP A 1 92 ? 14.951 -6.891 8.487 1.00 95.06 92 ASP A N 1
ATOM 655 C CA . ASP A 1 92 ? 14.430 -6.319 9.728 1.00 95.06 92 ASP A CA 1
ATOM 656 C C . ASP A 1 92 ? 13.835 -4.907 9.519 1.00 95.06 92 ASP A C 1
ATOM 658 O O . ASP A 1 92 ? 13.922 -4.303 8.444 1.00 95.06 92 ASP A O 1
ATOM 662 N N . HIS A 1 93 ? 13.193 -4.353 10.554 1.00 93.69 93 HIS A N 1
ATOM 663 C CA . HIS A 1 93 ? 12.549 -3.036 10.463 1.00 93.69 93 HIS A CA 1
ATOM 664 C C . HIS A 1 93 ? 13.532 -1.896 10.155 1.00 93.69 93 HIS A C 1
ATOM 666 O O . HIS A 1 93 ? 13.166 -0.949 9.454 1.00 93.69 93 HIS A O 1
ATOM 672 N N . GLN A 1 94 ? 14.760 -1.979 10.667 1.00 94.19 94 GLN A N 1
ATOM 673 C CA . GLN A 1 94 ? 15.782 -0.958 10.477 1.00 94.19 94 GLN A CA 1
ATOM 674 C C . GLN A 1 94 ? 16.308 -0.996 9.039 1.00 94.19 94 GLN A C 1
ATOM 676 O O . GLN A 1 94 ? 16.359 0.039 8.381 1.00 94.19 94 GLN A O 1
ATOM 681 N N . GLN A 1 95 ? 16.575 -2.184 8.504 1.00 97.12 95 GLN A N 1
ATOM 682 C CA . GLN A 1 95 ? 16.997 -2.383 7.121 1.00 97.12 95 GLN A CA 1
ATOM 683 C C . GLN A 1 95 ? 15.912 -1.964 6.122 1.00 97.12 95 GLN A C 1
ATOM 685 O O . GLN A 1 95 ? 16.225 -1.397 5.071 1.00 97.12 95 GLN A O 1
ATOM 690 N N . VAL A 1 96 ? 14.631 -2.205 6.431 1.00 97.38 96 VAL A N 1
ATOM 691 C CA . VAL A 1 96 ? 13.508 -1.693 5.625 1.00 97.38 96 VAL A CA 1
ATOM 692 C C . VAL A 1 96 ? 13.488 -0.165 5.652 1.00 97.38 96 VAL A C 1
ATOM 694 O O . VAL A 1 96 ? 13.348 0.448 4.594 1.00 97.38 96 VAL A O 1
ATOM 697 N N . LYS A 1 97 ? 13.664 0.453 6.831 1.00 96.12 97 LYS A N 1
ATOM 698 C CA . LYS A 1 97 ? 13.714 1.915 6.979 1.00 96.12 97 LYS A CA 1
ATOM 699 C C . LYS A 1 97 ? 14.873 2.518 6.184 1.00 96.12 97 LYS A C 1
ATOM 701 O O . LYS A 1 97 ? 14.653 3.438 5.403 1.00 96.12 97 LYS A O 1
ATOM 706 N N . GLU A 1 98 ? 16.078 1.980 6.336 1.00 97.62 98 GLU A N 1
ATOM 707 C CA . GLU A 1 98 ? 17.275 2.414 5.606 1.00 97.62 98 GLU A CA 1
ATOM 708 C C . GLU A 1 98 ? 17.069 2.302 4.095 1.00 97.62 98 GLU A C 1
ATOM 710 O O . GLU A 1 98 ? 17.223 3.288 3.378 1.00 97.62 98 GLU A O 1
ATOM 715 N N . THR A 1 99 ? 16.585 1.150 3.624 1.00 98.06 99 THR A N 1
ATOM 716 C CA . THR A 1 99 ? 16.312 0.929 2.195 1.00 98.06 99 THR A CA 1
ATOM 717 C C . THR A 1 99 ? 15.256 1.905 1.660 1.00 98.06 99 THR A C 1
ATOM 719 O O . THR A 1 99 ? 15.374 2.391 0.537 1.00 98.06 99 THR A O 1
ATOM 722 N N . ALA A 1 100 ? 14.223 2.225 2.446 1.00 97.19 100 ALA A N 1
ATOM 723 C CA . ALA A 1 100 ? 13.201 3.196 2.059 1.00 97.19 100 ALA A CA 1
ATOM 724 C C . ALA A 1 100 ? 13.753 4.632 1.987 1.00 97.19 100 ALA A C 1
ATOM 726 O O . ALA A 1 100 ? 13.389 5.383 1.081 1.00 97.19 100 ALA A O 1
ATOM 727 N N . VAL A 1 101 ? 14.637 5.015 2.913 1.00 96.25 101 VAL A N 1
ATOM 728 C CA . VAL A 1 101 ? 15.301 6.328 2.913 1.00 96.25 101 VAL A CA 1
ATOM 729 C C . VAL A 1 101 ? 16.248 6.459 1.721 1.00 96.25 101 VAL A C 1
ATOM 731 O O . VAL A 1 101 ? 16.198 7.476 1.029 1.00 96.25 101 VAL A O 1
ATOM 734 N N . GLU A 1 102 ? 17.050 5.432 1.434 1.00 96.44 102 GLU A N 1
ATOM 735 C CA . GLU A 1 102 ? 17.922 5.382 0.253 1.00 96.44 102 GLU A CA 1
ATOM 736 C C . GLU A 1 102 ? 17.106 5.515 -1.039 1.00 96.44 102 GLU A C 1
ATOM 738 O O . GLU A 1 102 ? 17.357 6.419 -1.836 1.00 96.44 102 GLU A O 1
ATOM 743 N N . MET A 1 103 ? 16.042 4.714 -1.183 1.00 96.69 103 MET A N 1
ATOM 744 C CA . MET A 1 103 ? 15.112 4.777 -2.316 1.00 96.69 103 MET A CA 1
ATOM 745 C C . MET A 1 103 ? 14.546 6.191 -2.531 1.00 96.69 103 MET A C 1
ATOM 747 O O . MET A 1 103 ? 14.442 6.658 -3.664 1.00 96.69 103 MET A O 1
ATOM 751 N N . LEU A 1 104 ? 14.159 6.891 -1.459 1.00 94.00 104 LEU A N 1
ATOM 752 C CA . LEU A 1 104 ? 13.651 8.266 -1.540 1.00 94.00 104 LEU A CA 1
ATOM 753 C C . LEU A 1 104 ? 14.749 9.294 -1.855 1.00 94.00 104 LEU A C 1
ATOM 755 O O . LEU A 1 104 ? 14.460 10.315 -2.490 1.00 94.00 104 LEU A O 1
ATOM 759 N N . GLY A 1 105 ? 15.978 9.035 -1.407 1.00 92.75 105 GLY A N 1
ATOM 760 C CA . GLY A 1 105 ? 17.162 9.852 -1.668 1.00 92.75 105 GLY A CA 1
ATOM 761 C C . GLY A 1 105 ? 17.617 9.795 -3.125 1.00 92.75 105 GLY A C 1
ATOM 762 O O . GLY A 1 105 ? 18.026 10.819 -3.670 1.00 92.75 105 GLY A O 1
ATOM 763 N N . GLU A 1 106 ? 17.466 8.643 -3.782 1.00 92.06 106 GLU A N 1
ATOM 764 C CA . GLU A 1 106 ? 17.763 8.486 -5.212 1.00 92.06 106 GLU A CA 1
ATOM 765 C C . GLU A 1 106 ? 16.810 9.271 -6.122 1.00 92.06 106 GLU A C 1
ATOM 767 O O . GLU A 1 106 ? 17.157 9.613 -7.254 1.00 92.06 106 GLU A O 1
ATOM 772 N N . MET A 1 107 ? 15.604 9.591 -5.644 1.00 91.00 107 MET A N 1
ATOM 773 C CA . MET A 1 107 ? 14.678 10.441 -6.386 1.00 91.00 107 MET A CA 1
ATOM 774 C C . MET A 1 107 ? 15.189 11.888 -6.374 1.00 91.00 107 MET A C 1
ATOM 776 O O . MET A 1 107 ? 14.970 12.632 -5.410 1.00 91.00 107 MET A O 1
ATOM 780 N N . GLY A 1 108 ? 15.835 12.315 -7.457 1.00 86.06 108 GLY A N 1
ATOM 781 C CA . GLY A 1 108 ? 16.363 13.666 -7.615 1.00 86.06 108 GLY A CA 1
ATOM 782 C C . GLY A 1 108 ? 15.286 14.755 -7.716 1.00 86.06 108 GLY A C 1
ATOM 783 O O . GLY A 1 108 ? 14.098 14.561 -7.425 1.00 86.06 108 GLY A O 1
ATOM 784 N N . ARG A 1 109 ? 15.703 15.960 -8.127 1.00 82.62 109 ARG A N 1
ATOM 785 C CA . ARG A 1 109 ? 14.808 17.130 -8.258 1.00 82.62 109 ARG A CA 1
ATOM 786 C C . ARG A 1 109 ? 13.734 16.929 -9.333 1.00 82.62 109 ARG A C 1
ATOM 788 O O . ARG A 1 109 ? 12.638 17.468 -9.205 1.00 82.62 109 ARG A O 1
ATOM 795 N N . GLU A 1 110 ? 14.024 16.121 -10.345 1.00 81.38 110 GLU A N 1
ATOM 796 C CA . GLU A 1 110 ? 13.158 15.796 -11.479 1.00 81.38 110 GLU A CA 1
ATOM 797 C C . GLU A 1 110 ? 11.862 15.065 -11.095 1.00 81.38 110 GLU A C 1
ATOM 799 O O . GLU A 1 110 ? 10.873 15.150 -11.819 1.00 81.38 110 GLU A O 1
ATOM 804 N N . TRP A 1 111 ? 11.821 14.397 -9.938 1.00 88.88 111 TRP A N 1
ATOM 805 C CA . TRP A 1 111 ? 10.620 13.699 -9.473 1.00 88.88 111 TRP A CA 1
ATOM 806 C C . TRP A 1 111 ? 9.572 14.641 -8.866 1.00 88.88 111 TRP A C 1
ATOM 808 O O . TRP A 1 111 ? 8.410 14.265 -8.740 1.00 88.88 111 TRP A O 1
ATOM 818 N N . GLY A 1 112 ? 9.929 15.868 -8.478 1.00 88.62 112 GLY A N 1
ATOM 819 C CA . GLY A 1 112 ? 9.010 16.771 -7.772 1.00 88.62 112 GLY A CA 1
ATOM 820 C C . GLY A 1 112 ? 8.339 16.138 -6.534 1.00 88.62 112 GLY A C 1
ATOM 821 O O . GLY A 1 112 ? 8.536 14.978 -6.189 1.00 88.62 112 GLY A O 1
ATOM 822 N N . LYS A 1 113 ? 7.505 16.884 -5.810 1.00 86.56 113 LYS A N 1
ATOM 823 C CA . LYS A 1 113 ? 6.823 16.317 -4.629 1.00 86.56 113 LYS A CA 1
ATOM 824 C C . LYS A 1 113 ? 5.763 15.277 -5.015 1.00 86.56 113 LYS A C 1
ATOM 826 O O . LYS A 1 113 ? 5.619 14.240 -4.373 1.00 86.56 113 LYS A O 1
ATOM 831 N N . VAL A 1 114 ? 5.036 15.554 -6.096 1.00 85.31 114 VAL A N 1
ATOM 832 C CA . VAL A 1 114 ? 3.873 14.761 -6.501 1.00 85.31 114 VAL A CA 1
ATOM 833 C C . VAL A 1 114 ? 4.275 13.399 -7.080 1.00 85.31 114 VAL A C 1
ATOM 835 O O . VAL A 1 114 ? 3.636 12.404 -6.740 1.00 85.31 114 VAL A O 1
ATOM 838 N N . PHE A 1 115 ? 5.325 13.301 -7.913 1.00 88.19 115 PHE A N 1
ATOM 839 C CA . PHE A 1 115 ? 5.727 11.985 -8.436 1.00 88.19 115 PHE A CA 1
ATOM 840 C C . PHE A 1 115 ? 6.406 11.128 -7.368 1.00 88.19 115 PHE A C 1
ATOM 842 O O . PHE A 1 115 ? 6.138 9.930 -7.334 1.00 88.19 115 PHE A O 1
ATOM 849 N N . LYS A 1 116 ? 7.168 11.722 -6.436 1.00 91.31 116 LYS A N 1
ATOM 850 C CA . LYS A 1 116 ? 7.680 11.001 -5.255 1.00 91.31 116 LYS A CA 1
ATOM 851 C C . LYS A 1 116 ? 6.548 10.363 -4.443 1.00 91.31 116 LYS A C 1
ATOM 853 O O . LYS A 1 116 ? 6.591 9.170 -4.158 1.00 91.31 116 LYS A O 1
ATOM 858 N N . ALA A 1 117 ? 5.497 11.127 -4.138 1.00 88.06 117 ALA A N 1
ATOM 859 C CA . ALA A 1 117 ? 4.331 10.619 -3.411 1.00 88.06 117 ALA A CA 1
ATOM 860 C C . ALA A 1 117 ? 3.581 9.512 -4.181 1.00 88.06 117 ALA A C 1
ATOM 862 O O . ALA A 1 117 ? 3.145 8.521 -3.591 1.00 88.06 117 ALA A O 1
ATOM 863 N N . ARG A 1 118 ? 3.449 9.647 -5.509 1.00 88.06 118 ARG A N 1
ATOM 864 C CA . ARG A 1 118 ? 2.832 8.615 -6.362 1.00 88.06 118 ARG A CA 1
ATOM 865 C C . ARG A 1 118 ? 3.641 7.326 -6.391 1.00 88.06 118 ARG A C 1
ATOM 867 O O . ARG A 1 118 ? 3.060 6.255 -6.242 1.00 88.06 118 ARG A O 1
ATOM 874 N N . PHE A 1 119 ? 4.955 7.430 -6.549 1.00 92.75 119 PHE A N 1
ATOM 875 C CA . PHE A 1 119 ? 5.845 6.277 -6.550 1.00 92.75 119 PHE A CA 1
ATOM 876 C C . PHE A 1 119 ? 5.830 5.564 -5.202 1.00 92.75 119 PHE A C 1
ATOM 878 O O . PHE A 1 119 ? 5.634 4.354 -5.158 1.00 92.75 119 PHE A O 1
ATOM 885 N N . LEU A 1 120 ? 5.946 6.314 -4.101 1.00 94.00 120 LEU A N 1
ATOM 886 C CA . LEU A 1 120 ? 5.822 5.775 -2.747 1.00 94.00 120 LEU A CA 1
ATOM 887 C C . LEU A 1 120 ? 4.504 5.010 -2.573 1.00 94.00 120 LEU A C 1
ATOM 889 O O . LEU A 1 120 ? 4.488 3.907 -2.033 1.00 94.00 120 LEU A O 1
ATOM 893 N N . GLY A 1 121 ? 3.402 5.576 -3.071 1.00 91.81 121 GLY A N 1
ATOM 894 C CA . GLY A 1 121 ? 2.106 4.912 -3.064 1.00 91.81 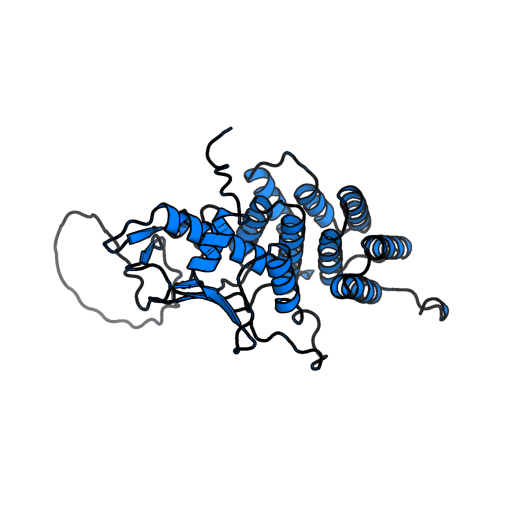121 GLY A CA 1
ATOM 895 C C . GLY A 1 121 ? 2.073 3.619 -3.869 1.00 91.81 121 GLY A C 1
ATOM 896 O O . GLY A 1 121 ? 1.503 2.639 -3.399 1.00 91.81 121 GLY A O 1
ATOM 897 N N . ALA A 1 122 ? 2.708 3.584 -5.042 1.00 92.75 122 ALA A N 1
ATOM 898 C CA . ALA A 1 122 ? 2.835 2.361 -5.831 1.00 92.75 122 ALA A CA 1
ATOM 899 C C . ALA A 1 122 ? 3.654 1.291 -5.088 1.00 92.75 122 ALA A C 1
ATOM 901 O O . ALA A 1 122 ? 3.253 0.131 -5.068 1.00 92.75 122 ALA A O 1
ATOM 902 N N . VAL A 1 123 ? 4.748 1.677 -4.419 1.00 96.25 123 VAL A N 1
ATOM 903 C CA . VAL A 1 123 ? 5.561 0.763 -3.595 1.00 96.25 123 VAL A CA 1
ATOM 904 C C . VAL A 1 123 ? 4.756 0.223 -2.414 1.00 96.25 123 VAL A C 1
ATOM 906 O O . VAL A 1 123 ? 4.750 -0.985 -2.192 1.00 96.25 123 VAL A O 1
ATOM 909 N N . CYS A 1 124 ? 4.027 1.082 -1.694 1.00 94.56 124 CYS A N 1
ATOM 910 C CA . CYS A 1 124 ? 3.142 0.654 -0.605 1.00 94.56 124 CYS A CA 1
ATOM 911 C C . CYS A 1 124 ? 2.089 -0.342 -1.102 1.00 94.56 124 CYS A C 1
ATOM 913 O O . CYS A 1 124 ? 1.862 -1.363 -0.461 1.00 94.56 124 CYS A O 1
ATOM 915 N N . HIS A 1 125 ? 1.494 -0.076 -2.268 1.00 90.56 125 HIS A N 1
ATOM 916 C CA . HIS A 1 125 ? 0.508 -0.963 -2.877 1.00 90.56 125 HIS A CA 1
ATOM 917 C C . HIS A 1 125 ? 1.108 -2.323 -3.256 1.00 90.56 125 HIS A C 1
ATOM 919 O O . HIS A 1 125 ? 0.522 -3.361 -2.966 1.00 90.56 125 HIS A O 1
ATOM 925 N N . ALA A 1 126 ? 2.296 -2.329 -3.864 1.00 92.50 126 ALA A N 1
ATOM 926 C CA . ALA A 1 126 ? 2.991 -3.561 -4.212 1.00 92.50 126 ALA A CA 1
ATOM 927 C C . ALA A 1 126 ? 3.349 -4.374 -2.958 1.00 92.50 126 ALA A C 1
ATOM 929 O O . ALA A 1 126 ? 3.052 -5.562 -2.909 1.00 92.50 126 ALA A O 1
ATOM 930 N N . LEU A 1 127 ? 3.910 -3.743 -1.920 1.00 94.69 127 LEU A N 1
ATOM 931 C CA . LEU A 1 127 ? 4.223 -4.407 -0.647 1.00 94.69 127 LEU A CA 1
ATOM 932 C C . LEU A 1 127 ? 2.973 -5.011 -0.004 1.00 94.69 127 LEU A C 1
ATOM 934 O O . LEU A 1 127 ? 2.997 -6.161 0.427 1.00 94.69 127 LEU A O 1
ATOM 938 N N . TRP A 1 128 ? 1.873 -4.261 0.002 1.00 89.75 128 TRP A N 1
ATOM 939 C CA . TRP A 1 128 ? 0.584 -4.728 0.496 1.00 89.75 128 TRP A CA 1
ATOM 940 C C . TRP A 1 128 ? 0.119 -6.006 -0.208 1.00 89.75 128 TRP A C 1
ATOM 942 O O . TRP A 1 128 ? -0.206 -7.002 0.434 1.00 89.75 128 TRP A O 1
ATOM 952 N N . HIS A 1 129 ? 0.142 -6.011 -1.541 1.00 86.81 129 HIS A N 1
ATOM 953 C CA . HIS A 1 129 ? -0.278 -7.168 -2.330 1.00 86.81 129 HIS A CA 1
ATOM 954 C C . HIS A 1 129 ? 0.612 -8.398 -2.161 1.00 86.81 129 HIS A C 1
ATOM 956 O O . HIS A 1 129 ? 0.138 -9.516 -2.352 1.00 86.81 129 HIS A O 1
ATOM 962 N N . GLN A 1 130 ? 1.874 -8.203 -1.786 1.00 88.06 130 GLN A N 1
ATOM 963 C CA . GLN A 1 130 ? 2.799 -9.293 -1.489 1.00 88.06 130 GLN A CA 1
ATOM 964 C C . GLN A 1 130 ? 2.694 -9.791 -0.033 1.00 88.06 130 GLN A C 1
ATOM 966 O O . GLN A 1 130 ? 3.478 -10.651 0.360 1.00 88.06 130 GLN A O 1
ATOM 971 N N . GLY A 1 131 ? 1.752 -9.275 0.771 1.00 88.75 131 GLY A N 1
ATOM 972 C CA . GLY A 1 131 ? 1.607 -9.641 2.187 1.00 88.75 131 GLY A CA 1
ATOM 973 C C . GLY A 1 131 ? 2.732 -9.091 3.070 1.00 88.75 131 GLY A C 1
ATOM 974 O O . GLY A 1 131 ? 3.159 -9.735 4.024 1.00 88.75 131 GLY A O 1
ATOM 975 N N . LEU A 1 132 ? 3.290 -7.934 2.698 1.00 92.44 132 LEU A N 1
ATOM 976 C CA . LEU A 1 132 ? 4.381 -7.255 3.401 1.00 92.44 132 LEU A CA 1
ATOM 977 C C . LEU A 1 132 ? 3.866 -5.961 4.060 1.00 92.44 132 LEU A C 1
ATOM 979 O O . LEU A 1 132 ? 4.450 -4.884 3.905 1.00 92.44 132 LEU A O 1
ATOM 983 N N . GLU A 1 133 ? 2.762 -6.042 4.805 1.00 89.94 133 GLU A N 1
ATOM 984 C CA . GLU A 1 133 ? 2.020 -4.896 5.357 1.00 89.94 133 GLU A CA 1
ATOM 985 C C . GLU A 1 133 ? 2.860 -4.071 6.341 1.00 89.94 133 GLU A C 1
ATOM 987 O O . GLU A 1 133 ? 2.824 -2.835 6.342 1.00 89.94 133 GLU A O 1
ATOM 992 N N . THR A 1 134 ? 3.664 -4.745 7.168 1.00 91.50 134 THR A N 1
ATOM 993 C CA . THR A 1 134 ? 4.587 -4.081 8.102 1.00 91.50 134 THR A CA 1
ATOM 994 C C . THR A 1 134 ? 5.643 -3.278 7.346 1.00 91.50 134 THR A C 1
ATOM 996 O O . THR A 1 134 ? 5.937 -2.142 7.718 1.00 91.50 134 THR A O 1
ATOM 999 N N . ARG A 1 135 ? 6.161 -3.804 6.227 1.00 95.19 135 ARG A N 1
ATOM 1000 C CA . ARG A 1 135 ? 7.108 -3.067 5.376 1.00 95.19 135 ARG A CA 1
ATOM 1001 C C . ARG A 1 135 ? 6.436 -1.879 4.699 1.00 95.19 135 ARG A C 1
ATOM 1003 O O . ARG A 1 135 ? 7.006 -0.793 4.697 1.00 95.19 135 ARG A O 1
ATOM 1010 N N . ALA A 1 136 ? 5.213 -2.055 4.191 1.00 94.69 136 ALA A N 1
ATOM 1011 C CA . ALA A 1 136 ? 4.422 -0.959 3.629 1.00 94.69 136 ALA A CA 1
ATOM 1012 C C . ALA A 1 136 ? 4.218 0.174 4.651 1.00 94.69 136 ALA A C 1
ATOM 1014 O O . ALA A 1 136 ? 4.313 1.347 4.299 1.00 94.69 136 ALA A O 1
ATOM 1015 N N . THR A 1 137 ? 4.010 -0.173 5.924 1.00 92.75 137 THR A N 1
ATOM 1016 C CA . THR A 1 137 ? 3.885 0.792 7.027 1.00 92.75 137 THR A CA 1
ATOM 1017 C C . THR A 1 137 ? 5.180 1.567 7.274 1.00 92.75 137 THR A C 1
ATOM 1019 O O . THR A 1 137 ? 5.146 2.787 7.409 1.00 92.75 137 THR A O 1
ATOM 1022 N N . ILE A 1 138 ? 6.327 0.885 7.307 1.00 94.44 138 ILE A N 1
ATOM 1023 C CA . ILE A 1 138 ? 7.629 1.540 7.504 1.00 94.44 138 ILE A CA 1
ATOM 1024 C C . ILE A 1 138 ? 7.946 2.468 6.323 1.00 94.44 138 ILE A C 1
ATOM 1026 O O . ILE A 1 138 ? 8.344 3.613 6.523 1.00 94.44 138 ILE A O 1
ATOM 1030 N N . VAL A 1 139 ? 7.698 2.015 5.091 1.00 95.88 139 VAL A N 1
ATOM 1031 C CA . VAL A 1 139 ? 7.864 2.832 3.878 1.00 95.88 139 VAL A CA 1
ATOM 1032 C C . VAL A 1 139 ? 6.952 4.064 3.914 1.00 95.88 139 VAL A C 1
ATOM 1034 O O . VAL A 1 139 ? 7.410 5.176 3.644 1.00 95.88 139 VAL A O 1
ATOM 1037 N N . LEU A 1 140 ? 5.685 3.898 4.309 1.00 93.19 140 LEU A N 1
ATOM 1038 C CA . LEU A 1 140 ? 4.758 5.007 4.545 1.00 93.19 140 LEU A CA 1
ATOM 1039 C C . LEU A 1 140 ? 5.323 5.998 5.575 1.00 93.19 140 LEU A C 1
ATOM 1041 O O . LEU A 1 140 ? 5.336 7.198 5.305 1.00 93.19 140 LEU A O 1
ATOM 1045 N N . SER A 1 141 ? 5.831 5.506 6.709 1.00 91.12 141 SER A N 1
ATOM 1046 C CA . SER A 1 141 ? 6.444 6.329 7.759 1.00 91.12 141 SER A CA 1
ATOM 1047 C C . SER A 1 141 ? 7.593 7.183 7.219 1.00 91.12 141 SER A C 1
ATOM 1049 O O . SER A 1 141 ? 7.615 8.391 7.449 1.00 91.12 141 SER A O 1
ATOM 1051 N N . CYS A 1 142 ? 8.504 6.605 6.429 1.00 93.50 142 CYS A N 1
ATOM 1052 C CA . CYS A 1 142 ? 9.579 7.359 5.773 1.00 93.50 142 CYS A CA 1
ATOM 1053 C C . CYS A 1 142 ? 9.032 8.446 4.834 1.00 93.50 142 CYS A C 1
ATOM 1055 O O . CYS A 1 142 ? 9.541 9.565 4.794 1.00 93.50 142 CYS A O 1
ATOM 1057 N N . GLY A 1 143 ? 7.958 8.148 4.099 1.00 91.81 143 GLY A N 1
ATOM 1058 C CA . GLY A 1 143 ? 7.272 9.132 3.264 1.00 91.81 143 GLY A CA 1
ATOM 1059 C C . GLY A 1 143 ? 6.637 10.281 4.049 1.00 91.81 143 GLY A C 1
ATOM 1060 O O . GLY A 1 143 ? 6.618 11.415 3.565 1.00 91.81 143 GLY A O 1
ATOM 1061 N N . MET A 1 144 ? 6.134 10.008 5.254 1.00 88.38 144 MET A N 1
ATOM 1062 C CA . MET A 1 144 ? 5.591 11.020 6.164 1.00 88.38 144 MET A CA 1
ATOM 1063 C C . MET A 1 144 ? 6.704 11.897 6.745 1.00 88.38 144 MET A C 1
ATOM 1065 O O . MET A 1 144 ? 6.578 13.119 6.703 1.00 88.38 144 MET A O 1
ATOM 1069 N N . GLU A 1 145 ? 7.820 11.306 7.189 1.00 88.06 145 GLU A N 1
ATOM 1070 C CA . GLU A 1 145 ? 9.025 12.041 7.620 1.00 88.06 145 GLU A CA 1
ATOM 1071 C C . GLU A 1 145 ? 9.548 12.954 6.491 1.00 88.06 145 GLU A C 1
ATOM 1073 O O . GLU A 1 145 ? 9.896 14.110 6.724 1.00 88.06 145 GLU A O 1
ATOM 1078 N N . ALA A 1 146 ? 9.494 12.483 5.240 1.00 89.88 146 ALA A N 1
ATOM 1079 C CA . ALA A 1 146 ? 9.844 13.254 4.045 1.00 89.88 146 ALA A CA 1
ATOM 1080 C C . ALA A 1 146 ? 8.753 14.247 3.581 1.00 89.88 146 ALA A C 1
ATOM 1082 O O . ALA A 1 146 ? 8.884 14.870 2.524 1.00 89.88 146 ALA A O 1
ATOM 1083 N N . SER A 1 147 ? 7.661 14.405 4.340 1.00 88.12 147 SER A N 1
ATOM 1084 C CA . SER A 1 147 ? 6.532 15.294 4.028 1.00 88.12 147 SER A CA 1
ATOM 1085 C C . SER A 1 147 ? 5.867 15.031 2.667 1.00 88.12 147 SER A C 1
ATOM 1087 O O . SER A 1 147 ? 5.294 15.949 2.074 1.00 88.12 147 SER A O 1
ATOM 1089 N N . LEU A 1 148 ? 5.943 13.803 2.140 1.00 87.06 148 LEU A N 1
ATOM 1090 C CA . LEU A 1 148 ? 5.389 13.410 0.835 1.00 87.06 148 LEU A CA 1
ATOM 1091 C C . LEU A 1 148 ? 3.914 13.018 0.903 1.00 87.06 148 LEU A C 1
ATOM 1093 O O . LEU A 1 148 ? 3.202 13.136 -0.093 1.00 87.06 148 LEU A O 1
ATOM 1097 N N . VAL A 1 149 ? 3.460 12.555 2.063 1.00 80.12 149 VAL A N 1
ATOM 1098 C CA . VAL A 1 149 ? 2.088 12.097 2.270 1.00 80.12 149 VAL A CA 1
ATOM 1099 C C . VAL A 1 149 ? 1.300 13.206 2.964 1.00 80.12 149 VAL A C 1
ATOM 1101 O O . VAL A 1 149 ? 1.674 13.594 4.072 1.00 80.12 149 VAL A O 1
ATOM 1104 N N . PRO A 1 150 ? 0.237 13.750 2.340 1.00 66.50 150 PRO A N 1
ATOM 1105 C CA . PRO A 1 150 ? -0.653 14.666 3.037 1.00 66.50 150 PRO A CA 1
ATOM 1106 C C . PRO A 1 150 ? -1.333 13.896 4.169 1.00 66.50 150 PRO A C 1
ATOM 1108 O O . PRO A 1 150 ? -1.870 12.809 3.948 1.00 66.50 150 PRO A O 1
ATOM 1111 N N . LEU A 1 151 ? -1.282 14.439 5.383 1.00 62.62 151 LEU A N 1
ATOM 1112 C CA . LEU A 1 151 ? -1.956 13.825 6.518 1.00 62.62 151 LEU A CA 1
ATOM 1113 C C . LEU A 1 151 ? -3.466 13.888 6.282 1.00 62.62 151 LEU A C 1
ATOM 1115 O O . LEU A 1 151 ? -4.040 14.967 6.138 1.00 62.62 151 LEU A O 1
ATOM 1119 N N . GLY A 1 152 ? -4.087 12.713 6.194 1.00 57.34 152 GLY A N 1
ATOM 1120 C CA . GLY A 1 152 ? -5.534 12.572 6.270 1.00 57.34 152 GLY A CA 1
ATOM 1121 C C . GLY A 1 152 ? -5.989 12.798 7.702 1.00 57.34 152 GLY A C 1
ATOM 1122 O O . GLY A 1 152 ? -5.274 12.492 8.657 1.00 57.34 152 GLY A O 1
ATOM 1123 N N . THR A 1 153 ? -7.179 13.361 7.852 1.00 58.31 153 THR A N 1
ATOM 1124 C CA . THR A 1 153 ? -7.788 13.547 9.167 1.00 58.31 153 THR A CA 1
ATOM 1125 C C . THR A 1 153 ? -8.480 12.241 9.566 1.00 58.31 153 THR A C 1
ATOM 1127 O O . THR A 1 153 ? -9.278 11.699 8.803 1.00 58.31 153 THR A O 1
ATOM 1130 N N . CYS A 1 154 ? -8.113 11.678 10.720 1.00 64.62 154 CYS A N 1
ATOM 1131 C CA . CYS A 1 154 ? -8.905 10.629 11.360 1.00 64.62 154 CYS A CA 1
ATOM 1132 C C . CYS A 1 154 ? -9.766 11.333 12.392 1.00 64.62 154 CYS A C 1
ATOM 1134 O O . CYS A 1 154 ? -9.272 11.668 13.464 1.00 64.62 154 CYS A O 1
ATOM 1136 N N . VAL A 1 155 ? -11.015 11.597 12.039 1.00 65.06 155 VAL A N 1
ATOM 1137 C CA . VAL A 1 155 ? -11.949 12.329 12.884 1.00 65.06 155 VAL A CA 1
ATOM 1138 C C . VAL A 1 155 ? -12.706 11.327 13.744 1.00 65.06 155 VAL A C 1
ATOM 1140 O O . VAL A 1 155 ? -13.297 10.372 13.245 1.00 65.06 155 VAL A O 1
ATOM 1143 N N . PHE A 1 156 ? -12.649 11.527 15.052 1.00 66.19 156 PHE A N 1
ATOM 1144 C CA . PHE A 1 156 ? -13.328 10.695 16.030 1.00 66.19 156 PHE A CA 1
ATOM 1145 C C . PHE A 1 156 ? -14.494 11.497 16.611 1.00 66.19 156 PHE A C 1
ATOM 1147 O O . PHE A 1 156 ? -14.282 12.344 17.477 1.00 66.19 156 PHE A O 1
ATOM 1154 N N . GLU A 1 157 ? -15.711 11.258 16.123 1.00 66.50 157 GLU A N 1
ATOM 1155 C CA . GLU A 1 157 ? -16.937 11.832 16.694 1.00 66.50 157 GLU A CA 1
ATOM 1156 C C . GLU A 1 157 ? -17.561 10.864 17.714 1.00 66.50 157 GLU A C 1
ATOM 1158 O O . GLU A 1 157 ? -17.149 9.703 17.807 1.00 66.50 157 GLU A O 1
ATOM 1163 N N . GLU A 1 158 ? -18.543 11.339 18.495 1.00 65.62 158 GLU A N 1
ATOM 1164 C CA . GLU A 1 158 ? -19.155 10.559 19.586 1.00 65.62 158 GLU A CA 1
ATOM 1165 C C . GLU A 1 158 ? -19.773 9.241 19.089 1.00 65.62 158 GLU A C 1
ATOM 1167 O O . GLU A 1 158 ? -19.502 8.191 19.664 1.00 65.62 158 GLU A O 1
ATOM 1172 N N . ASP A 1 159 ? -20.515 9.271 17.978 1.00 78.50 159 ASP A N 1
ATOM 1173 C CA . ASP A 1 159 ? -21.209 8.088 17.445 1.00 78.50 159 ASP A CA 1
ATOM 1174 C C . ASP A 1 159 ? -20.593 7.511 16.161 1.00 78.50 159 ASP A C 1
ATOM 1176 O O . ASP A 1 159 ? -20.947 6.395 15.758 1.00 78.50 159 ASP A O 1
ATOM 1180 N N . THR A 1 160 ? -19.663 8.235 15.528 1.00 84.38 160 THR A N 1
ATOM 1181 C CA . THR A 1 160 ? -19.090 7.882 14.220 1.00 84.38 160 THR A CA 1
ATOM 1182 C C . THR A 1 160 ? -17.591 8.143 14.178 1.00 84.38 160 THR A C 1
ATOM 1184 O O . THR A 1 160 ? -17.130 9.233 14.509 1.00 84.38 160 THR A O 1
ATOM 1187 N N . TRP A 1 161 ? -16.800 7.170 13.721 1.00 88.31 161 TRP A N 1
ATOM 1188 C CA . TRP A 1 161 ? -15.380 7.409 13.431 1.00 88.31 161 TRP A CA 1
ATOM 1189 C C . TRP A 1 161 ? -15.144 7.483 11.931 1.00 88.31 161 TRP A C 1
ATOM 1191 O O . TRP A 1 161 ? -15.544 6.588 11.186 1.00 88.31 161 TRP A O 1
ATOM 1201 N N . VAL A 1 162 ? -14.452 8.530 11.499 1.00 85.62 162 VAL A N 1
ATOM 1202 C CA . VAL A 1 162 ? -14.250 8.880 10.096 1.00 85.62 162 VAL A CA 1
ATOM 1203 C C . VAL A 1 162 ? -12.763 8.841 9.756 1.00 85.62 162 VAL A C 1
ATOM 1205 O O . VAL A 1 162 ? -11.944 9.488 10.406 1.00 85.62 162 VAL A O 1
ATOM 1208 N N . LEU A 1 163 ? -12.410 8.128 8.691 1.00 87.31 163 LEU A N 1
ATOM 1209 C CA . LEU A 1 163 ? -11.069 8.126 8.115 1.00 87.31 163 LEU A CA 1
ATOM 1210 C C . LEU A 1 163 ? -11.078 8.820 6.748 1.00 87.31 163 LEU A C 1
ATOM 1212 O O . LEU A 1 163 ? -11.671 8.310 5.793 1.00 87.31 163 LEU A O 1
ATOM 1216 N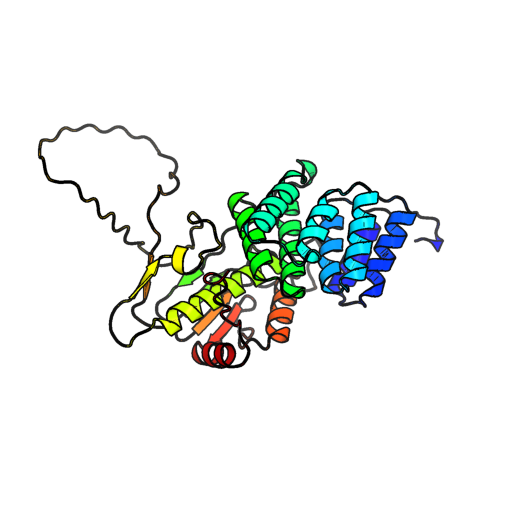 N . ASP A 1 164 ? -10.406 9.970 6.637 1.00 83.81 164 ASP A N 1
ATOM 1217 C CA . ASP A 1 164 ? -10.306 10.729 5.386 1.00 83.81 164 ASP A CA 1
ATOM 1218 C C . ASP A 1 164 ? -9.092 10.320 4.541 1.00 83.81 164 ASP A C 1
ATOM 1220 O O . ASP A 1 164 ? -7.937 10.513 4.924 1.00 83.81 164 ASP A O 1
ATOM 1224 N N . LEU A 1 165 ? -9.376 9.790 3.351 1.00 84.50 165 LEU A N 1
ATOM 1225 C CA . LEU A 1 165 ? -8.416 9.239 2.396 1.00 84.50 165 LEU A CA 1
ATOM 1226 C C . LEU A 1 165 ? -8.373 10.030 1.073 1.00 84.50 165 LEU A C 1
ATOM 1228 O O . LEU A 1 165 ? -7.641 9.654 0.157 1.00 84.50 165 LEU A O 1
ATOM 1232 N N . ARG A 1 166 ? -9.131 11.131 0.936 1.00 79.12 166 ARG A N 1
ATOM 1233 C CA . ARG A 1 166 ? -9.361 11.844 -0.346 1.00 79.12 166 ARG A CA 1
ATOM 1234 C C . ARG A 1 166 ? -8.099 12.317 -1.065 1.00 79.12 166 ARG A C 1
ATOM 1236 O O . ARG A 1 166 ? -8.073 12.368 -2.293 1.00 79.12 166 ARG A O 1
ATOM 1243 N N . SER A 1 167 ? -7.066 12.668 -0.310 1.00 75.50 167 SER A N 1
ATOM 1244 C CA . SER A 1 167 ? -5.824 13.251 -0.836 1.00 75.50 167 SER A CA 1
ATOM 1245 C C . SER A 1 167 ? -4.706 12.223 -1.028 1.00 75.50 167 SER A C 1
ATOM 1247 O O . SER A 1 167 ? -3.552 12.595 -1.240 1.00 75.50 167 SER A O 1
ATOM 1249 N N . MET A 1 168 ? -5.022 10.930 -0.931 1.00 80.00 168 MET A N 1
ATOM 1250 C CA . MET A 1 168 ? -4.041 9.849 -0.925 1.00 80.00 168 MET A CA 1
ATOM 1251 C C . MET A 1 168 ? -4.090 9.029 -2.214 1.00 80.00 168 MET A C 1
ATOM 1253 O O . MET A 1 168 ? -5.113 8.927 -2.889 1.00 80.00 168 MET A O 1
ATOM 1257 N N . SER A 1 169 ? -2.962 8.412 -2.564 1.00 81.88 169 SER A N 1
ATOM 1258 C CA . SER A 1 169 ? -2.947 7.341 -3.561 1.00 81.88 169 SER A CA 1
ATOM 1259 C C . SER A 1 169 ? -3.514 6.054 -2.954 1.00 81.88 169 SER A C 1
ATOM 1261 O O . SER A 1 169 ? -3.492 5.885 -1.737 1.00 81.88 169 SER A O 1
ATOM 1263 N N . ALA A 1 170 ? -3.991 5.128 -3.791 1.00 81.12 170 ALA A N 1
ATOM 1264 C CA . ALA A 1 170 ? -4.626 3.895 -3.318 1.00 81.12 170 ALA A CA 1
ATOM 1265 C C . ALA A 1 170 ? -3.731 3.096 -2.355 1.00 81.12 170 ALA A C 1
ATOM 1267 O O . ALA A 1 170 ? -4.182 2.737 -1.277 1.00 81.12 170 ALA A O 1
ATOM 1268 N N . GLY A 1 171 ? -2.446 2.903 -2.679 1.00 85.69 171 GLY A N 1
ATOM 1269 C CA . GLY A 1 171 ? -1.522 2.184 -1.795 1.00 85.69 171 GLY A CA 1
ATOM 1270 C C . GLY A 1 171 ? -1.327 2.843 -0.432 1.00 85.69 171 GLY A C 1
ATOM 1271 O O . GLY A 1 171 ? -1.302 2.155 0.579 1.00 85.69 171 GLY A O 1
ATOM 1272 N N . ILE A 1 172 ? -1.251 4.176 -0.384 1.00 87.62 172 ILE A N 1
ATOM 1273 C CA . ILE A 1 172 ? -1.167 4.917 0.883 1.00 87.62 172 ILE A CA 1
ATOM 1274 C C . ILE A 1 172 ? -2.476 4.783 1.668 1.00 87.62 172 ILE A C 1
ATOM 1276 O O . ILE A 1 172 ? -2.445 4.516 2.867 1.00 87.62 172 ILE A O 1
ATOM 1280 N N . ALA A 1 173 ? -3.614 4.922 0.985 1.00 87.31 173 ALA A N 1
ATOM 1281 C CA . ALA A 1 173 ? -4.936 4.797 1.582 1.00 87.31 173 ALA A CA 1
ATOM 1282 C C . ALA A 1 173 ? -5.166 3.403 2.189 1.00 87.31 173 ALA A C 1
ATOM 1284 O O . ALA A 1 173 ? -5.664 3.304 3.306 1.00 87.31 173 ALA A O 1
ATOM 1285 N N . ILE A 1 174 ? -4.749 2.336 1.496 1.00 87.50 174 ILE A N 1
ATOM 1286 C CA . ILE A 1 174 ? -4.827 0.948 1.979 1.00 87.50 174 ILE A CA 1
ATOM 1287 C C . ILE A 1 174 ? -3.969 0.760 3.231 1.00 87.50 174 ILE A C 1
ATOM 1289 O O . ILE A 1 174 ? -4.468 0.256 4.236 1.00 87.50 174 ILE A O 1
ATOM 1293 N N . THR A 1 175 ? -2.713 1.216 3.209 1.00 89.56 175 THR A N 1
ATOM 1294 C CA . THR A 1 175 ? -1.824 1.113 4.375 1.00 89.56 175 THR A CA 1
ATOM 1295 C C . THR A 1 175 ? -2.382 1.882 5.576 1.00 89.56 175 THR A C 1
ATOM 1297 O O . THR A 1 175 ? -2.384 1.368 6.691 1.00 89.56 175 THR A O 1
ATOM 1300 N N . ILE A 1 176 ? -2.902 3.096 5.372 1.00 88.12 176 ILE A N 1
ATOM 1301 C CA . ILE A 1 176 ? -3.491 3.910 6.447 1.00 88.12 176 ILE A CA 1
ATOM 1302 C C . ILE A 1 176 ? -4.775 3.280 6.991 1.00 88.12 176 ILE A C 1
ATOM 1304 O O . ILE A 1 176 ? -4.948 3.192 8.207 1.00 88.12 176 ILE A O 1
ATOM 1308 N N . TRP A 1 177 ? -5.652 2.792 6.114 1.00 89.19 177 TRP A N 1
ATOM 1309 C CA . TRP A 1 177 ? -6.859 2.070 6.508 1.00 89.19 177 TRP A CA 1
ATOM 1310 C C . TRP A 1 177 ? -6.536 0.830 7.344 1.00 89.19 177 TRP A C 1
ATOM 1312 O O . TRP A 1 177 ? -7.166 0.596 8.376 1.00 89.19 177 TRP A O 1
ATOM 1322 N N . TRP A 1 178 ? -5.507 0.076 6.962 1.00 87.50 178 TRP A N 1
ATOM 1323 C CA . TRP A 1 178 ? -5.043 -1.063 7.745 1.00 87.50 178 TRP A CA 1
ATOM 1324 C C . TRP A 1 178 ? -4.578 -0.675 9.147 1.00 87.50 178 TRP A C 1
ATOM 1326 O O . TRP A 1 178 ? -4.962 -1.310 10.131 1.00 87.50 178 TRP A O 1
ATOM 1336 N N . LEU A 1 179 ? -3.773 0.382 9.259 1.00 87.31 179 LEU A N 1
ATOM 1337 C CA . LEU A 1 179 ? -3.317 0.885 10.553 1.00 87.31 179 LEU A CA 1
ATOM 1338 C C . LEU A 1 179 ? -4.489 1.328 11.425 1.00 87.31 179 LEU A C 1
ATOM 1340 O O . LEU A 1 179 ? -4.514 1.034 12.619 1.00 87.31 179 LEU A O 1
ATOM 1344 N N . TRP A 1 180 ? -5.488 1.973 10.825 1.00 87.75 180 TRP A N 1
ATOM 1345 C CA . TRP A 1 180 ? -6.703 2.377 11.520 1.00 87.75 180 TRP A CA 1
ATOM 1346 C C . TRP A 1 180 ? -7.490 1.177 12.061 1.00 87.75 180 TRP A C 1
ATOM 1348 O O . TRP A 1 180 ? -7.898 1.180 13.221 1.00 87.75 180 TRP A O 1
ATOM 1358 N N . LEU A 1 181 ? -7.624 0.099 11.282 1.00 87.75 181 LEU A N 1
ATOM 1359 C CA . LEU A 1 181 ? -8.245 -1.141 11.757 1.00 87.75 181 LEU A CA 1
ATOM 1360 C C . LEU A 1 181 ? -7.479 -1.777 12.922 1.00 87.75 181 LEU A C 1
ATOM 1362 O O . LEU A 1 181 ? -8.106 -2.256 13.868 1.00 87.75 181 LEU A O 1
ATOM 1366 N N . ARG A 1 182 ? -6.141 -1.754 12.895 1.00 86.31 182 ARG A N 1
ATOM 1367 C CA . ARG A 1 182 ? -5.316 -2.245 14.013 1.00 86.31 182 ARG A CA 1
ATOM 1368 C C . ARG A 1 182 ? -5.503 -1.399 15.272 1.00 86.31 182 ARG A C 1
ATOM 1370 O O . ARG A 1 182 ? -5.616 -1.957 16.363 1.00 86.31 182 ARG A O 1
ATOM 1377 N N . ALA A 1 183 ? -5.594 -0.079 15.124 1.00 85.94 183 ALA A N 1
ATOM 1378 C CA . ALA A 1 183 ? -5.913 0.820 16.228 1.00 85.94 183 ALA A CA 1
ATOM 1379 C C . ALA A 1 183 ? -7.301 0.506 16.816 1.00 85.94 183 ALA A C 1
ATOM 1381 O O . ALA A 1 183 ? -7.425 0.341 18.029 1.00 85.94 183 ALA A O 1
ATOM 1382 N N . ILE A 1 184 ? -8.320 0.312 15.968 1.00 87.00 184 ILE A N 1
ATOM 1383 C CA . ILE A 1 184 ? -9.665 -0.116 16.391 1.00 87.00 184 ILE A CA 1
ATOM 1384 C C . ILE A 1 184 ? -9.599 -1.447 17.154 1.00 87.00 184 ILE A C 1
ATOM 1386 O O . ILE A 1 184 ? -10.177 -1.564 18.232 1.00 87.00 184 ILE A O 1
ATOM 1390 N N . GLN A 1 185 ? -8.880 -2.452 16.643 1.00 86.62 185 GLN A N 1
ATOM 1391 C CA . GLN A 1 185 ? -8.726 -3.741 17.329 1.00 86.62 185 GLN A CA 1
ATOM 1392 C C . GLN A 1 185 ? -8.096 -3.588 18.719 1.00 86.62 185 GLN A C 1
ATOM 1394 O O . GLN A 1 185 ? -8.575 -4.210 19.669 1.00 86.62 185 GLN A O 1
ATOM 1399 N N . LYS A 1 186 ? -7.050 -2.760 18.846 1.00 87.19 186 LYS A N 1
ATOM 1400 C CA . LYS A 1 186 ? -6.400 -2.477 20.132 1.00 87.19 186 LYS A CA 1
ATOM 1401 C C . LYS A 1 186 ? -7.371 -1.817 21.111 1.00 87.19 186 LYS A C 1
ATOM 1403 O O . LYS A 1 186 ? -7.534 -2.316 22.224 1.00 87.19 186 LYS A O 1
ATOM 1408 N N . ILE A 1 187 ? -8.087 -0.778 20.671 1.00 87.06 187 ILE A N 1
ATOM 1409 C CA . ILE A 1 187 ? -9.105 -0.100 21.486 1.00 87.06 187 ILE A CA 1
ATOM 1410 C C . ILE A 1 187 ? -10.171 -1.100 21.952 1.00 87.06 187 ILE A C 1
ATOM 1412 O O . ILE A 1 187 ? -10.490 -1.149 23.136 1.00 87.06 187 ILE A O 1
ATOM 1416 N N . LEU A 1 188 ? -10.680 -1.951 21.056 1.00 87.31 188 LEU A N 1
ATOM 1417 C CA . LEU A 1 188 ? -11.692 -2.961 21.385 1.00 87.31 188 LEU A CA 1
ATOM 1418 C C . LEU A 1 188 ? -11.197 -4.018 22.384 1.00 87.31 188 LEU A C 1
ATOM 1420 O O . LEU A 1 188 ? -11.985 -4.495 23.200 1.00 87.31 188 LEU A O 1
ATOM 1424 N N . ALA A 1 189 ? -9.921 -4.409 22.320 1.00 86.31 189 ALA A N 1
ATOM 1425 C CA . ALA A 1 189 ? -9.334 -5.387 23.237 1.00 86.31 189 ALA A CA 1
ATOM 1426 C C . ALA A 1 189 ? -9.178 -4.826 24.662 1.00 86.31 189 ALA A C 1
ATOM 1428 O O . ALA A 1 189 ? -9.402 -5.531 25.654 1.00 86.31 189 ALA A O 1
ATOM 1429 N N . GLU A 1 190 ? -8.817 -3.548 24.753 1.00 87.69 190 GLU A N 1
ATOM 1430 C CA . GLU A 1 190 ? -8.603 -2.826 26.007 1.00 87.69 190 GLU A CA 1
ATOM 1431 C C . GLU A 1 190 ? -9.900 -2.225 26.573 1.00 87.69 190 GLU A C 1
ATOM 1433 O O . GLU A 1 190 ? -9.954 -1.873 27.754 1.00 87.69 190 GLU A O 1
ATOM 1438 N N . TRP A 1 191 ? -10.969 -2.161 25.770 1.00 85.75 191 TRP A N 1
ATOM 1439 C CA . TRP A 1 191 ? -12.249 -1.600 26.184 1.00 85.75 191 TRP A CA 1
ATOM 1440 C C . TRP A 1 191 ? -12.841 -2.349 27.385 1.00 85.75 191 TRP A C 1
ATOM 1442 O O . TRP A 1 191 ? -12.884 -3.586 27.462 1.00 85.75 191 TRP A O 1
ATOM 1452 N N . ARG A 1 192 ? -13.340 -1.572 28.344 1.00 81.19 192 ARG A N 1
ATOM 1453 C CA . ARG A 1 192 ? -14.060 -2.039 29.530 1.00 81.19 192 ARG A CA 1
ATOM 1454 C C . ARG A 1 192 ? -15.298 -1.169 29.682 1.00 81.19 192 ARG A C 1
ATOM 1456 O O . ARG A 1 192 ? -15.217 0.042 29.519 1.00 81.19 192 ARG A O 1
ATOM 1463 N N . THR A 1 193 ? -16.439 -1.783 29.971 1.00 74.88 193 THR A N 1
ATOM 1464 C CA . THR A 1 193 ? -17.702 -1.061 30.155 1.00 74.88 193 THR A CA 1
ATOM 1465 C C . THR A 1 193 ? -17.604 -0.114 31.352 1.00 74.88 193 THR A C 1
ATOM 1467 O O . THR A 1 193 ? -17.324 -0.572 32.460 1.00 74.88 193 THR A O 1
ATOM 1470 N N . GLY A 1 194 ? -17.866 1.176 31.126 1.00 62.81 194 GLY A N 1
ATOM 1471 C CA . GLY A 1 194 ? -17.888 2.221 32.153 1.00 62.81 194 GLY A CA 1
ATOM 1472 C C . GLY A 1 194 ? -16.628 3.098 32.178 1.00 62.81 194 GLY A C 1
ATOM 1473 O O . GLY A 1 194 ? -15.517 2.598 32.368 1.00 62.81 194 GLY A O 1
ATOM 1474 N N . GLY A 1 195 ? -16.835 4.414 32.049 1.00 70.25 195 GLY A N 1
ATOM 1475 C CA . GLY A 1 195 ? -15.813 5.461 32.180 1.00 70.25 195 GLY A CA 1
ATOM 1476 C C . GLY A 1 195 ? -15.177 5.915 30.861 1.00 70.25 195 GLY A C 1
ATOM 1477 O O . GLY A 1 195 ? -15.133 5.166 29.889 1.00 70.25 195 GLY A O 1
ATOM 1478 N N . GLU A 1 196 ? -14.667 7.150 30.856 1.00 80.75 196 GLU A N 1
ATOM 1479 C CA . GLU A 1 196 ? -13.824 7.684 29.783 1.00 80.75 196 GLU A CA 1
ATOM 1480 C C . GLU A 1 196 ? -12.475 6.952 29.764 1.00 80.75 196 GLU A C 1
ATOM 1482 O O . GLU A 1 196 ? -11.875 6.665 30.806 1.00 80.75 196 GLU A O 1
ATOM 1487 N N . ARG A 1 197 ? -11.997 6.626 28.566 1.00 83.94 197 ARG A N 1
ATOM 1488 C CA . ARG A 1 197 ? -10.712 5.963 28.345 1.00 83.94 197 ARG A CA 1
ATOM 1489 C C . ARG A 1 197 ? -9.852 6.800 27.423 1.00 83.94 197 ARG A C 1
ATOM 1491 O O . ARG A 1 197 ? -10.375 7.495 26.559 1.00 83.94 197 ARG A O 1
ATOM 1498 N N . GLN A 1 198 ? -8.541 6.711 27.606 1.00 85.75 198 GLN A N 1
ATOM 1499 C CA . GLN A 1 198 ? -7.585 7.488 26.835 1.00 85.75 198 GLN A CA 1
ATOM 1500 C C . GLN A 1 198 ? -6.459 6.617 26.290 1.00 85.75 198 GLN A C 1
ATOM 1502 O O . GLN A 1 198 ? -6.002 5.700 26.973 1.00 85.75 198 GLN A O 1
ATOM 1507 N N . TRP A 1 199 ? -6.012 6.935 25.079 1.00 85.50 199 TRP A N 1
ATOM 1508 C CA . TRP A 1 199 ? -4.909 6.270 24.391 1.00 85.50 199 TRP A CA 1
ATOM 1509 C C . TRP A 1 199 ? -3.940 7.307 23.850 1.00 85.50 199 TRP A C 1
ATOM 1511 O O . TRP A 1 199 ? -4.361 8.317 23.282 1.00 85.50 199 TRP A O 1
ATOM 1521 N N . GLU A 1 200 ? -2.642 7.049 23.984 1.00 83.25 200 GLU A N 1
ATOM 1522 C CA . GLU A 1 200 ? -1.645 7.825 23.257 1.00 83.25 200 GLU A CA 1
ATOM 1523 C C . GLU A 1 200 ? -1.717 7.453 21.770 1.00 83.25 200 GLU A C 1
ATOM 1525 O O . GLU A 1 200 ? -1.821 6.283 21.401 1.00 83.25 200 GLU A O 1
ATOM 1530 N N . VAL A 1 201 ? -1.660 8.444 20.884 1.00 78.75 201 VAL A N 1
ATOM 1531 C CA . VAL A 1 201 ? -1.680 8.197 19.435 1.00 78.75 201 VAL A CA 1
ATOM 1532 C C . VAL A 1 201 ? -0.483 7.339 19.002 1.00 78.75 201 VAL A C 1
ATOM 1534 O O . VAL A 1 201 ? -0.628 6.476 18.138 1.00 78.75 201 VAL A O 1
ATOM 1537 N N . SER A 1 202 ? 0.678 7.512 19.639 1.00 80.31 202 SER A N 1
ATOM 1538 C CA . SER A 1 202 ? 1.876 6.689 19.414 1.00 80.31 202 SER A CA 1
ATOM 1539 C C . SER A 1 202 ? 1.653 5.215 19.782 1.00 80.31 202 SER A C 1
ATOM 1541 O O . SER A 1 202 ? 2.174 4.331 19.108 1.00 80.31 202 SER A O 1
ATOM 1543 N N . ASP A 1 203 ? 0.814 4.929 20.781 1.00 83.38 203 ASP A N 1
ATOM 1544 C CA . ASP A 1 203 ? 0.456 3.564 21.168 1.00 83.38 203 ASP A CA 1
ATOM 1545 C C . ASP A 1 203 ? -0.481 2.903 20.153 1.00 83.38 203 ASP A C 1
ATOM 1547 O O . ASP A 1 203 ? -0.458 1.678 19.993 1.00 83.38 203 ASP A O 1
ATOM 1551 N N . LEU A 1 204 ? -1.336 3.689 19.497 1.00 82.19 204 LEU A N 1
ATOM 1552 C CA . LEU A 1 204 ? -2.232 3.209 18.443 1.00 82.19 204 LEU A CA 1
ATOM 1553 C C . LEU A 1 204 ? -1.492 3.019 17.112 1.00 82.19 204 LEU A C 1
ATOM 1555 O O . LEU A 1 204 ? -1.824 2.109 16.351 1.00 82.19 204 LEU A O 1
ATOM 1559 N N . PHE A 1 205 ? -0.462 3.830 16.858 1.00 84.56 205 PHE A N 1
ATOM 1560 C CA . PHE A 1 205 ? 0.295 3.852 15.607 1.00 84.56 205 PHE A CA 1
ATOM 1561 C C . PHE A 1 205 ? 1.819 3.808 15.839 1.00 84.56 205 PHE A C 1
ATOM 1563 O O . PHE A 1 205 ? 2.530 4.727 15.434 1.00 84.56 205 PHE A O 1
ATOM 1570 N N . PRO A 1 206 ? 2.361 2.727 16.432 1.00 82.56 206 PRO A N 1
ATOM 1571 C CA . PRO A 1 206 ? 3.751 2.683 16.910 1.00 82.56 206 PRO A CA 1
ATOM 1572 C C . PRO A 1 206 ? 4.812 2.732 15.805 1.00 82.56 206 PRO A C 1
ATOM 1574 O O . PRO A 1 206 ? 5.974 3.019 16.074 1.00 82.56 206 PRO A O 1
ATOM 1577 N N . LEU A 1 207 ? 4.431 2.417 14.566 1.00 83.06 207 LEU A N 1
ATOM 1578 C CA . LEU A 1 207 ? 5.325 2.438 13.406 1.00 83.06 207 LEU A CA 1
ATOM 1579 C C . LEU A 1 207 ? 5.276 3.761 12.634 1.00 83.06 207 LEU A C 1
ATOM 1581 O O . LEU A 1 207 ? 5.982 3.888 11.638 1.00 83.06 207 LEU A O 1
ATOM 1585 N N . LEU A 1 208 ? 4.431 4.711 13.043 1.00 82.75 208 LEU A N 1
ATOM 1586 C CA . LEU A 1 208 ? 4.356 6.028 12.421 1.00 82.75 208 LEU A CA 1
ATOM 1587 C C . LEU A 1 208 ? 5.168 7.058 13.216 1.00 82.75 208 LEU A C 1
ATOM 1589 O O . LEU A 1 208 ? 5.369 6.892 14.422 1.00 82.75 208 LEU A O 1
ATOM 1593 N N . PRO A 1 209 ? 5.609 8.152 12.574 1.00 76.62 209 PRO A N 1
ATOM 1594 C CA . PRO A 1 209 ? 6.333 9.206 13.267 1.00 76.62 209 PRO A CA 1
ATOM 1595 C C . PRO A 1 209 ? 5.454 9.860 14.352 1.00 76.62 209 PRO A C 1
ATOM 1597 O O . PRO A 1 209 ? 4.274 10.125 14.110 1.00 76.62 209 PRO A O 1
ATOM 1600 N N . PRO A 1 210 ? 6.004 10.184 15.536 1.00 65.25 210 PRO A N 1
ATOM 1601 C CA . PRO A 1 210 ? 5.228 10.718 16.663 1.00 65.25 210 PRO A CA 1
ATOM 1602 C C . PRO A 1 210 ? 4.672 12.126 16.405 1.00 65.25 210 PRO A C 1
ATOM 1604 O O . PRO A 1 210 ? 3.744 12.568 17.073 1.00 65.25 210 PRO A O 1
ATOM 1607 N N . ASN A 1 211 ? 5.239 12.839 15.432 1.00 57.34 211 ASN A N 1
ATOM 1608 C CA . ASN A 1 211 ? 4.818 14.165 14.988 1.00 57.34 211 ASN A CA 1
ATOM 1609 C C . ASN A 1 211 ? 3.695 14.129 13.938 1.00 57.34 211 ASN A C 1
ATOM 1611 O O . ASN A 1 211 ? 3.301 15.182 13.434 1.00 57.34 211 ASN A O 1
ATOM 1615 N N . VAL A 1 212 ? 3.183 12.945 13.586 1.00 61.16 212 VAL A N 1
ATOM 1616 C CA . VAL A 1 212 ? 1.994 12.829 12.743 1.00 61.16 212 VAL A CA 1
ATOM 1617 C C . VAL A 1 212 ? 0.782 13.314 13.529 1.00 61.16 212 VAL A C 1
ATOM 1619 O O . VAL A 1 212 ? 0.273 12.637 14.421 1.00 61.16 212 VAL A O 1
ATOM 1622 N N . VAL A 1 213 ? 0.306 14.505 13.174 1.00 54.25 213 VAL A N 1
ATOM 1623 C CA . VAL A 1 213 ? -0.933 15.053 13.719 1.00 54.25 213 VAL A CA 1
ATOM 1624 C C . VAL A 1 213 ? -2.103 14.384 13.011 1.00 54.25 213 VAL A C 1
ATOM 1626 O O . VAL A 1 213 ? -2.432 14.708 11.870 1.00 54.25 213 VAL A O 1
ATOM 1629 N N . TRP A 1 214 ? -2.756 13.461 13.706 1.00 60.72 214 TRP A N 1
ATOM 1630 C CA . TRP A 1 214 ? -4.111 13.065 13.357 1.00 60.72 214 TRP A CA 1
ATOM 1631 C C . TRP A 1 214 ? -5.030 14.177 13.852 1.00 60.72 214 TRP A C 1
ATOM 1633 O O . TRP A 1 214 ? -5.112 14.424 15.052 1.00 60.72 214 TRP A O 1
ATOM 1643 N N . ASN A 1 215 ? -5.676 14.899 12.940 1.00 54.31 215 ASN A N 1
ATOM 1644 C CA . ASN A 1 215 ? -6.722 15.832 13.341 1.00 54.31 215 ASN A CA 1
ATOM 1645 C C . ASN A 1 215 ? -7.921 14.999 13.800 1.00 54.31 215 ASN A C 1
ATOM 1647 O O . ASN A 1 215 ? -8.631 14.443 12.966 1.00 54.31 215 ASN A O 1
ATOM 1651 N N . THR A 1 216 ? -8.091 14.879 15.115 1.00 51.22 216 THR A N 1
ATOM 1652 C CA . THR A 1 216 ? -9.110 14.036 15.746 1.00 51.22 216 THR A CA 1
ATOM 1653 C C . THR A 1 216 ? -10.507 14.641 15.673 1.00 51.22 216 THR A C 1
ATOM 1655 O O . THR A 1 216 ? -11.447 14.025 16.162 1.00 51.22 216 THR A O 1
ATOM 1658 N N . GLY A 1 217 ? -10.672 15.826 15.069 1.00 43.22 217 GLY A N 1
ATOM 1659 C CA . GLY A 1 217 ? -11.954 16.524 14.920 1.00 43.22 217 GLY A CA 1
ATOM 1660 C C . GLY A 1 217 ? -12.606 16.970 16.232 1.00 43.22 217 GLY A C 1
ATOM 1661 O O . GLY A 1 217 ? -13.558 17.744 16.198 1.00 43.22 217 GLY A O 1
ATOM 1662 N N . MET A 1 218 ? -12.069 16.567 17.387 1.00 38.69 218 MET A N 1
ATOM 1663 C CA . MET A 1 218 ? -12.469 17.106 18.677 1.00 38.69 218 MET A CA 1
ATOM 1664 C C . MET A 1 218 ? -12.045 18.571 18.748 1.00 38.69 218 MET A C 1
ATOM 1666 O O . MET A 1 218 ? -10.857 18.892 18.842 1.00 38.69 218 MET A O 1
ATOM 1670 N N . GLN A 1 219 ? -13.021 19.478 18.708 1.00 34.22 219 GLN A N 1
ATOM 1671 C CA . GLN A 1 219 ? -12.802 20.834 19.190 1.00 34.22 219 GLN A CA 1
ATOM 1672 C C . GLN A 1 219 ? -12.307 20.717 20.641 1.00 34.22 219 GLN A C 1
ATOM 1674 O O . GLN A 1 219 ? -13.019 20.206 21.500 1.00 34.22 219 GLN A O 1
ATOM 1679 N N . HIS A 1 220 ? -11.062 21.154 20.861 1.00 29.75 220 HIS A N 1
ATOM 1680 C CA . HIS A 1 220 ? -10.218 20.990 22.053 1.00 29.75 220 HIS A CA 1
ATOM 1681 C C . HIS A 1 220 ? -9.461 19.652 22.174 1.00 29.75 220 HIS A C 1
ATOM 1683 O O . HIS A 1 220 ? -9.894 18.751 22.893 1.00 29.75 220 HIS A O 1
ATOM 1689 N N . PRO A 1 221 ? -8.214 19.558 21.665 1.00 32.75 221 PRO A N 1
ATOM 1690 C CA . PRO A 1 221 ? -7.216 18.824 22.424 1.00 32.75 221 PRO A CA 1
ATOM 1691 C C . PRO A 1 221 ? -7.081 19.551 23.766 1.00 32.75 221 PRO A C 1
ATOM 1693 O O . PRO A 1 221 ? -6.575 20.674 23.829 1.00 32.75 221 PRO A O 1
ATOM 1696 N N . VAL A 1 222 ? -7.549 18.944 24.856 1.00 31.84 222 VAL A N 1
ATOM 1697 C CA . VAL A 1 222 ? -7.063 19.351 26.176 1.00 31.84 222 VAL A CA 1
ATOM 1698 C C . VAL A 1 222 ? -5.587 18.970 26.191 1.00 31.84 222 VAL A C 1
ATOM 1700 O O . VAL A 1 222 ? -5.229 17.831 26.487 1.00 31.84 222 VAL A O 1
ATOM 1703 N N . LEU A 1 223 ? -4.737 19.923 25.807 1.00 30.94 223 LEU A N 1
ATOM 1704 C CA . LEU A 1 223 ? -3.311 19.913 26.088 1.00 30.94 223 LEU A CA 1
ATOM 1705 C C . LEU A 1 223 ? -3.173 19.969 27.611 1.00 30.94 223 LEU A C 1
ATOM 1707 O O . LEU A 1 223 ? -3.025 21.037 28.199 1.00 30.94 223 LEU A O 1
ATOM 1711 N N . SER A 1 224 ? -3.271 18.817 28.270 1.00 30.28 224 SER A N 1
ATOM 1712 C CA . SER A 1 224 ? -2.876 18.687 29.666 1.00 30.28 224 SER A CA 1
ATOM 1713 C C . SER A 1 224 ? -1.350 18.742 29.708 1.00 30.28 224 SER A C 1
ATOM 1715 O O . SER A 1 224 ? -0.677 17.715 29.698 1.00 30.28 224 SER A O 1
ATOM 1717 N N . ALA A 1 225 ? -0.786 19.949 29.691 1.00 28.70 225 ALA A N 1
ATOM 1718 C CA . ALA A 1 225 ? 0.595 20.152 30.093 1.00 28.70 225 ALA A CA 1
ATOM 1719 C C . ALA A 1 225 ? 0.663 19.931 31.610 1.00 28.70 225 ALA A C 1
ATOM 1721 O O . ALA A 1 225 ? 0.458 20.857 32.390 1.00 28.70 225 ALA A O 1
ATOM 1722 N N . GLU A 1 226 ? 0.914 18.698 32.048 1.00 27.19 226 GLU A N 1
ATOM 1723 C CA . GLU A 1 226 ? 1.340 18.460 33.426 1.00 27.19 226 GLU A CA 1
ATOM 1724 C C . GLU A 1 226 ? 2.778 18.970 33.576 1.00 27.19 226 GLU A C 1
ATOM 1726 O O . GLU A 1 226 ? 3.754 18.229 33.472 1.00 27.19 226 GLU A O 1
ATOM 1731 N N . SER A 1 227 ? 2.925 20.279 33.789 1.00 29.86 227 SER A N 1
ATOM 1732 C CA . SER A 1 227 ? 4.168 20.847 34.291 1.00 29.86 227 SER A CA 1
ATOM 1733 C C . SER A 1 227 ? 4.260 20.541 35.784 1.00 29.86 227 SER A C 1
ATOM 1735 O O . SER A 1 227 ? 3.682 21.243 36.614 1.00 29.86 227 SER A O 1
ATOM 1737 N N . GLN A 1 228 ? 4.994 19.491 36.144 1.00 30.30 228 GLN A N 1
ATOM 1738 C CA . GLN A 1 228 ? 5.545 19.393 37.490 1.00 30.30 228 GLN A CA 1
ATOM 1739 C C . GLN A 1 228 ? 6.696 20.395 37.603 1.00 30.30 228 GLN A C 1
ATOM 1741 O O . GLN A 1 228 ? 7.815 20.109 37.184 1.00 30.30 228 GLN A O 1
ATOM 1746 N N . THR A 1 229 ? 6.440 21.564 38.187 1.00 29.70 229 THR A N 1
ATOM 1747 C CA . THR A 1 229 ? 7.498 22.368 38.808 1.00 29.70 229 THR A CA 1
ATOM 1748 C C . THR A 1 229 ? 7.047 22.878 40.180 1.00 29.70 229 THR A C 1
ATOM 1750 O O . THR A 1 229 ? 5.895 23.288 40.335 1.00 29.70 229 THR A O 1
ATOM 1753 N N . PRO A 1 230 ? 7.920 22.831 41.208 1.00 27.94 230 PRO A N 1
ATOM 1754 C CA . PRO A 1 230 ? 7.594 23.308 42.544 1.00 27.94 230 PRO A CA 1
ATOM 1755 C C . PRO A 1 230 ? 7.561 24.835 42.567 1.00 27.94 230 PRO A C 1
ATOM 1757 O O . PRO A 1 230 ? 8.335 25.505 41.882 1.00 27.94 230 PRO A O 1
ATOM 1760 N N . GLY A 1 231 ? 6.652 25.376 43.374 1.00 31.30 231 GLY A N 1
ATOM 1761 C CA . GLY A 1 231 ? 6.401 26.804 43.457 1.00 31.30 231 GLY A CA 1
ATOM 1762 C C . GLY A 1 231 ? 7.617 27.630 43.866 1.00 31.30 231 GLY A C 1
ATOM 1763 O O . GLY A 1 231 ? 8.280 27.340 44.855 1.00 31.30 231 GLY A O 1
ATOM 1764 N N . HIS A 1 232 ? 7.805 28.744 43.168 1.00 29.84 232 HIS A N 1
ATOM 1765 C CA . HIS A 1 232 ? 8.260 29.990 43.763 1.00 29.84 232 HIS A CA 1
ATOM 1766 C C . HIS A 1 232 ? 7.576 31.150 43.044 1.00 29.84 232 HIS A C 1
ATOM 1768 O O . HIS A 1 232 ? 7.511 31.197 41.819 1.00 29.84 232 HIS A O 1
ATOM 1774 N N . GLY A 1 233 ? 6.985 32.043 43.837 1.00 26.31 233 GLY A N 1
ATOM 1775 C CA . GLY A 1 233 ? 6.314 33.231 43.338 1.00 26.31 233 GLY A CA 1
ATOM 1776 C C . GLY A 1 233 ? 7.287 34.285 42.820 1.00 26.31 233 GLY A C 1
ATOM 1777 O O . GLY A 1 233 ? 8.486 34.208 43.073 1.00 26.31 233 GLY A O 1
ATOM 1778 N N . VAL A 1 234 ? 6.709 35.287 42.152 1.00 27.19 234 VAL A N 1
ATOM 1779 C CA . VAL A 1 234 ? 6.936 36.739 42.312 1.00 27.19 234 VAL A CA 1
ATOM 1780 C C . VAL A 1 234 ? 6.646 37.471 40.984 1.00 27.19 234 VAL A C 1
ATOM 1782 O O . VAL A 1 234 ? 7.306 37.268 39.977 1.00 27.19 234 VAL A O 1
ATOM 1785 N N . SER A 1 235 ? 5.643 38.351 41.075 1.00 26.62 235 SER A N 1
ATOM 1786 C CA . SER A 1 235 ? 5.479 39.686 40.468 1.00 26.62 235 SER A CA 1
ATOM 1787 C C . SER A 1 235 ? 5.322 39.941 38.958 1.00 26.62 235 SER A C 1
ATOM 1789 O O . SER A 1 235 ? 6.159 39.638 38.121 1.00 26.62 235 SER A O 1
ATOM 1791 N N . ARG A 1 236 ? 4.247 40.705 38.699 1.00 28.42 236 ARG A N 1
ATOM 1792 C CA . ARG A 1 236 ? 3.925 41.580 37.556 1.00 28.42 236 ARG A CA 1
ATOM 1793 C C . ARG A 1 236 ? 5.107 42.401 37.007 1.00 28.42 236 ARG A C 1
ATOM 1795 O O . ARG A 1 236 ? 5.720 43.133 37.777 1.00 28.42 236 ARG A O 1
ATOM 1802 N N . SER A 1 237 ? 5.165 42.541 35.679 1.00 25.50 237 SER A N 1
ATOM 1803 C CA . SER A 1 237 ? 5.083 43.852 35.007 1.00 25.50 237 SER A CA 1
ATOM 1804 C C . SER A 1 237 ? 4.605 43.713 33.556 1.00 25.50 237 SER A C 1
ATOM 1806 O O . SER A 1 237 ? 4.773 42.674 32.927 1.00 25.50 237 SER A O 1
ATOM 1808 N N . LYS A 1 238 ? 3.947 44.774 33.084 1.00 29.70 238 LYS A N 1
ATOM 1809 C CA . LYS A 1 238 ? 3.439 45.003 31.727 1.00 29.70 238 LYS A CA 1
ATOM 1810 C C . LYS A 1 238 ? 4.597 45.125 30.728 1.00 29.70 238 LYS A C 1
ATOM 1812 O O . LYS A 1 238 ? 5.639 45.641 31.112 1.00 29.70 238 LYS A O 1
ATOM 1817 N N . ASP A 1 239 ? 4.395 44.704 29.484 1.00 26.69 239 ASP A N 1
ATOM 1818 C CA . ASP A 1 239 ? 4.264 45.630 28.351 1.00 26.69 239 ASP A CA 1
ATOM 1819 C C . ASP A 1 239 ? 3.927 44.874 27.059 1.00 26.69 239 ASP A C 1
ATOM 1821 O O . ASP A 1 239 ? 4.367 43.756 26.806 1.00 26.69 239 ASP A O 1
ATOM 1825 N N . THR A 1 240 ? 3.037 45.502 26.302 1.00 32.97 240 THR A N 1
ATOM 1826 C CA . THR A 1 240 ? 2.524 45.138 24.984 1.00 32.97 240 THR A CA 1
ATOM 1827 C C . THR A 1 240 ? 3.583 45.361 23.911 1.00 32.97 240 THR A C 1
ATOM 1829 O O . THR A 1 240 ? 4.108 46.469 23.833 1.00 32.97 240 THR A O 1
ATOM 1832 N N . ASP A 1 241 ? 3.800 44.385 23.030 1.00 25.69 241 ASP A N 1
ATOM 1833 C CA . ASP A 1 241 ? 4.151 44.692 21.642 1.00 25.69 241 ASP A CA 1
ATOM 1834 C C . ASP A 1 241 ? 3.667 43.583 20.698 1.00 25.69 241 ASP A C 1
ATOM 1836 O O . ASP A 1 241 ? 3.868 42.389 20.937 1.00 25.69 241 ASP A O 1
ATOM 1840 N N . GLU A 1 242 ? 2.956 44.004 19.659 1.00 32.44 242 GLU A N 1
ATOM 1841 C CA . GLU A 1 242 ? 2.293 43.170 18.664 1.00 32.44 242 GLU A CA 1
ATOM 1842 C C . GLU A 1 242 ? 3.323 42.598 17.680 1.00 32.44 242 GLU A C 1
ATOM 1844 O O . GLU A 1 242 ? 3.938 43.319 16.893 1.00 32.44 242 GLU A O 1
ATOM 1849 N N . ARG A 1 243 ? 3.466 41.270 17.654 1.00 25.64 243 ARG A N 1
ATOM 1850 C CA . ARG A 1 243 ? 4.026 40.548 16.509 1.00 25.64 243 ARG A CA 1
ATOM 1851 C C . ARG A 1 243 ? 3.103 39.402 16.133 1.00 25.64 243 ARG A C 1
ATOM 1853 O O . ARG A 1 243 ? 2.763 38.554 16.949 1.00 25.64 243 ARG A O 1
ATOM 1860 N N . VAL A 1 244 ? 2.686 39.427 14.871 1.00 34.78 244 VAL A N 1
ATOM 1861 C CA . VAL A 1 244 ? 1.991 38.342 14.182 1.00 34.78 244 VAL A CA 1
ATOM 1862 C C . VAL A 1 244 ? 2.958 37.163 14.102 1.00 34.78 244 VAL A C 1
ATOM 1864 O O . VAL A 1 244 ? 3.792 37.091 13.198 1.00 34.78 244 VAL A O 1
ATOM 1867 N N . ASP A 1 245 ? 2.879 36.270 15.084 1.00 26.67 245 ASP A N 1
ATOM 1868 C CA . ASP A 1 245 ? 3.622 35.020 15.080 1.00 26.67 245 ASP A CA 1
ATOM 1869 C C . ASP A 1 245 ? 2.931 34.029 14.140 1.00 26.67 245 ASP A C 1
ATOM 1871 O O . ASP A 1 245 ? 1.768 33.659 14.307 1.00 26.67 245 ASP A O 1
ATOM 1875 N N . GLN A 1 246 ? 3.681 33.614 13.120 1.00 29.98 246 GLN A N 1
ATOM 1876 C CA . GLN A 1 246 ? 3.405 32.421 12.333 1.00 29.98 246 GLN A CA 1
ATOM 1877 C C . GLN A 1 246 ? 3.188 31.250 13.296 1.00 29.98 246 GLN A C 1
ATOM 1879 O O . GLN A 1 246 ? 4.052 30.987 14.133 1.00 29.98 246 GLN A O 1
ATOM 1884 N N . GLU A 1 247 ? 2.044 30.572 13.176 1.00 29.22 247 GLU A N 1
ATOM 1885 C CA . GLU A 1 247 ? 1.677 29.398 13.969 1.00 29.22 247 GLU A CA 1
ATOM 1886 C C . GLU A 1 247 ? 2.825 28.382 13.980 1.00 29.22 247 GLU A C 1
ATOM 1888 O O . GLU A 1 247 ? 3.079 27.648 13.022 1.00 29.22 247 GLU A O 1
ATOM 1893 N N . GLY A 1 248 ? 3.562 28.391 15.089 1.00 27.91 248 GLY A N 1
ATOM 1894 C CA . GLY A 1 248 ? 4.627 27.451 15.359 1.00 27.91 248 GLY A CA 1
ATOM 1895 C C . GLY A 1 248 ? 4.052 26.047 15.460 1.00 27.91 248 GLY A C 1
ATOM 1896 O O . GLY A 1 248 ? 3.062 25.812 16.152 1.00 27.91 248 GLY A O 1
ATOM 1897 N N . ALA A 1 249 ? 4.708 25.102 14.788 1.00 29.34 249 ALA A N 1
ATOM 1898 C CA . ALA A 1 249 ? 4.449 23.681 14.955 1.00 29.34 249 ALA A CA 1
ATOM 1899 C C . ALA A 1 249 ? 4.382 23.322 16.459 1.00 29.34 249 ALA A C 1
ATOM 1901 O O . ALA A 1 249 ? 5.256 23.765 17.219 1.00 29.34 249 ALA A O 1
ATOM 1902 N N . PRO A 1 250 ? 3.393 22.527 16.912 1.00 37.66 250 PRO A N 1
ATOM 1903 C CA . PRO A 1 250 ? 3.258 22.200 18.324 1.00 37.66 250 PRO A CA 1
ATOM 1904 C C . PRO A 1 250 ? 4.511 21.464 18.807 1.00 37.66 250 PRO A C 1
ATOM 1906 O O . PRO A 1 250 ? 4.859 20.392 18.310 1.00 37.66 250 PRO A O 1
ATOM 1909 N N . ARG A 1 251 ? 5.217 22.051 19.778 1.00 39.75 251 ARG A N 1
ATOM 1910 C CA . ARG A 1 251 ? 6.393 21.441 20.404 1.00 39.75 251 ARG A CA 1
ATOM 1911 C C . ARG A 1 251 ? 5.945 20.332 21.362 1.00 39.75 251 ARG A C 1
ATOM 1913 O O . ARG A 1 251 ? 5.397 20.617 22.418 1.00 39.75 251 ARG A O 1
ATOM 1920 N N . GLY A 1 252 ? 6.224 19.080 21.000 1.00 46.19 252 GLY A N 1
ATOM 1921 C CA . GLY A 1 252 ? 6.528 17.983 21.934 1.00 46.19 252 GLY A CA 1
ATOM 1922 C C . GLY A 1 252 ? 5.431 17.465 22.875 1.00 46.19 252 GLY A C 1
ATOM 1923 O O . GLY A 1 252 ? 5.750 16.673 23.757 1.00 46.19 252 GLY A O 1
ATOM 1924 N N . GLY A 1 253 ? 4.169 17.871 22.727 1.00 57.31 253 GLY A N 1
ATOM 1925 C CA . GLY A 1 253 ? 3.065 17.310 23.512 1.00 57.31 253 GLY A CA 1
ATOM 1926 C C . GLY A 1 253 ? 2.656 15.921 23.013 1.00 57.31 253 GLY A C 1
ATOM 1927 O O . GLY A 1 253 ? 2.474 15.727 21.812 1.00 57.31 253 GLY A O 1
ATOM 1928 N N . LYS A 1 254 ? 2.482 14.958 23.925 1.00 66.31 254 LYS A N 1
ATOM 1929 C CA . LYS A 1 254 ? 1.865 13.665 23.600 1.00 66.31 254 LYS A CA 1
ATOM 1930 C C . LYS A 1 254 ? 0.420 13.894 23.161 1.00 66.31 254 LYS A C 1
ATOM 1932 O O . LYS A 1 254 ? -0.365 14.477 23.906 1.00 66.31 254 LYS A O 1
ATOM 1937 N N . VAL A 1 255 ? 0.069 13.439 21.960 1.00 72.94 255 VAL A N 1
ATOM 1938 C CA . VAL A 1 255 ? -1.313 13.495 21.473 1.00 72.94 255 VAL A CA 1
ATOM 1939 C C . VAL A 1 255 ? -2.072 12.315 22.064 1.00 72.94 255 VAL A C 1
ATOM 1941 O O . VAL A 1 255 ? -1.678 11.162 21.886 1.00 72.94 255 VAL A O 1
ATOM 1944 N N . VAL A 1 256 ? -3.155 12.613 22.774 1.00 76.44 256 VAL A N 1
ATOM 1945 C CA . VAL A 1 256 ? -4.009 11.621 23.426 1.00 76.44 256 VAL A CA 1
ATOM 1946 C C . VAL A 1 256 ? -5.410 11.722 22.837 1.00 76.44 256 VAL A C 1
ATOM 1948 O O . VAL A 1 256 ? -5.953 12.819 22.716 1.00 76.44 256 VAL A O 1
ATOM 1951 N N . VAL A 1 257 ? -5.995 10.580 22.485 1.00 77.69 257 VAL A N 1
ATOM 1952 C CA . VAL A 1 257 ? -7.412 10.467 22.121 1.00 77.69 257 VAL A CA 1
ATOM 1953 C C . VAL A 1 257 ? -8.196 9.943 23.310 1.00 77.69 257 VAL A C 1
ATOM 1955 O O . VAL A 1 257 ? -7.726 9.038 24.002 1.00 77.69 257 VAL A O 1
ATOM 1958 N N . ARG A 1 258 ? -9.377 10.512 23.558 1.00 80.44 258 ARG A N 1
ATOM 1959 C CA . ARG A 1 258 ? -10.275 10.079 24.630 1.00 80.44 258 ARG A CA 1
ATOM 1960 C C . ARG A 1 258 ? -11.603 9.621 24.059 1.00 80.44 258 ARG A C 1
ATOM 1962 O O . ARG A 1 258 ? -12.100 10.217 23.113 1.00 80.44 258 ARG A O 1
ATOM 1969 N N . PHE A 1 259 ? -12.168 8.571 24.636 1.00 80.81 259 PHE A N 1
ATOM 1970 C CA . PHE A 1 259 ? -13.454 8.022 24.228 1.00 80.81 259 PHE A CA 1
ATOM 1971 C C . PHE A 1 259 ? -14.307 7.729 25.459 1.00 80.81 259 PHE A C 1
ATOM 1973 O O . PHE A 1 259 ? -13.873 7.030 26.377 1.00 80.81 259 PHE A O 1
ATOM 1980 N N . SER A 1 260 ? -15.532 8.248 25.460 1.00 80.31 260 SER A N 1
ATOM 1981 C CA . SER A 1 260 ? -16.570 7.954 26.456 1.00 80.31 260 SER A CA 1
ATOM 1982 C C . SER A 1 260 ? -17.413 6.733 26.067 1.00 80.31 260 SER A C 1
ATOM 1984 O O . SER A 1 260 ? -17.955 6.045 26.934 1.00 80.31 260 SER A O 1
ATOM 1986 N N . CYS A 1 261 ? -17.494 6.433 24.769 1.00 82.25 261 CYS A N 1
ATOM 1987 C CA . CYS A 1 261 ? -18.210 5.297 24.204 1.00 82.25 261 CYS A CA 1
ATOM 1988 C C . CYS A 1 261 ? -17.523 4.774 22.928 1.00 82.25 261 CYS A C 1
ATOM 1990 O O . CYS A 1 261 ? -16.596 5.392 22.402 1.00 82.25 261 CYS A O 1
ATOM 1992 N N . LEU A 1 262 ? -17.945 3.590 22.474 1.00 86.75 262 LEU A N 1
ATOM 1993 C CA . LEU A 1 262 ? -17.542 3.037 21.180 1.00 86.75 262 LEU A CA 1
ATOM 1994 C C . LEU A 1 262 ? -18.499 3.540 20.092 1.00 86.75 262 LEU A C 1
ATOM 1996 O O . LEU A 1 262 ? -19.698 3.620 20.364 1.00 86.75 262 LEU A O 1
ATOM 2000 N N . PRO A 1 263 ? -18.011 3.782 18.865 1.00 88.88 263 PRO A N 1
ATOM 2001 C CA . PRO A 1 263 ? -18.842 4.285 17.785 1.00 88.88 263 PRO A CA 1
ATOM 2002 C C . PRO A 1 263 ? -19.859 3.231 17.358 1.00 88.88 263 PRO A C 1
ATOM 2004 O O . PRO A 1 263 ? -19.619 2.020 17.433 1.00 88.88 263 PRO A O 1
ATOM 2007 N N . THR A 1 264 ? -20.981 3.689 16.826 1.00 90.31 264 THR A N 1
ATOM 2008 C CA . THR A 1 264 ? -21.943 2.800 16.171 1.00 90.31 264 THR A CA 1
ATOM 2009 C C . THR A 1 264 ? -21.541 2.537 14.719 1.00 90.31 264 THR A C 1
ATOM 2011 O O . THR A 1 264 ? -21.707 1.415 14.219 1.00 90.31 264 THR A O 1
ATOM 2014 N N . GLU A 1 265 ? -20.922 3.528 14.074 1.00 92.69 265 GLU A N 1
ATOM 2015 C CA . GLU A 1 265 ? -20.568 3.515 12.659 1.00 92.69 265 GLU A CA 1
ATOM 2016 C C . GLU A 1 265 ? -19.106 3.916 12.407 1.00 92.69 265 GLU A C 1
ATOM 2018 O O . GLU A 1 265 ? -18.511 4.739 13.102 1.00 92.69 265 GLU A O 1
ATOM 2023 N N . LEU A 1 266 ? -18.515 3.296 11.388 1.00 93.19 266 LEU A N 1
ATOM 2024 C CA . LEU A 1 266 ? -17.189 3.599 10.868 1.00 93.19 266 LEU A CA 1
ATOM 2025 C C . LEU A 1 266 ? -17.337 4.064 9.418 1.00 93.19 266 LEU A C 1
ATOM 2027 O O . LEU A 1 266 ? -17.963 3.367 8.618 1.00 93.19 266 LEU A O 1
ATOM 2031 N N . VAL A 1 267 ? -16.736 5.200 9.068 1.00 91.06 267 VAL A N 1
ATOM 2032 C CA . VAL A 1 267 ? -16.863 5.849 7.755 1.00 91.06 267 VAL A CA 1
ATOM 2033 C C . VAL A 1 267 ? -15.488 6.055 7.125 1.00 91.06 267 VAL A C 1
ATOM 2035 O O . VAL A 1 267 ? -14.550 6.526 7.760 1.00 91.06 267 VAL A O 1
ATOM 2038 N N . LEU A 1 268 ? -15.369 5.720 5.844 1.00 90.31 268 LEU A N 1
ATOM 2039 C CA . LEU A 1 268 ? -14.213 5.982 4.995 1.00 90.31 268 LEU A CA 1
ATOM 2040 C C . LEU A 1 268 ? -14.598 7.045 3.972 1.00 90.31 268 LEU A C 1
ATOM 2042 O O . LEU A 1 268 ? -15.499 6.830 3.157 1.00 90.31 268 LEU A O 1
ATOM 2046 N N . VAL A 1 269 ? -13.885 8.167 3.968 1.00 87.69 269 VAL A N 1
ATOM 2047 C CA . VAL A 1 269 ? -14.082 9.233 2.982 1.00 87.69 269 VAL A CA 1
ATOM 2048 C C . VAL A 1 269 ? -13.020 9.082 1.903 1.00 87.69 269 VAL A C 1
ATOM 2050 O O . VAL A 1 269 ? -11.855 9.409 2.097 1.00 87.69 269 VAL A O 1
ATOM 2053 N N . THR A 1 270 ? -13.418 8.577 0.739 1.00 83.38 270 THR A N 1
ATOM 2054 C CA . THR A 1 270 ? -12.518 8.365 -0.413 1.00 83.38 270 THR A CA 1
ATOM 2055 C C . THR A 1 270 ? -12.665 9.460 -1.472 1.00 83.38 270 THR A C 1
ATOM 2057 O O . THR A 1 270 ? -11.822 9.603 -2.356 1.00 83.38 270 THR A O 1
ATOM 2060 N N . GLY A 1 271 ? -13.707 10.290 -1.355 1.00 74.44 271 GLY A N 1
ATOM 2061 C CA . GLY A 1 271 ? -14.044 11.312 -2.341 1.00 74.44 271 GLY A CA 1
ATOM 2062 C C . GLY A 1 271 ? -14.814 10.727 -3.521 1.00 74.44 271 GLY A C 1
ATOM 2063 O O . GLY A 1 271 ? -14.914 9.516 -3.694 1.00 74.44 271 GLY A O 1
ATOM 2064 N N . ILE A 1 272 ? -15.405 11.600 -4.336 1.00 60.38 272 ILE A N 1
ATOM 2065 C CA . ILE A 1 272 ? -16.402 11.199 -5.346 1.00 60.38 272 ILE A CA 1
ATOM 2066 C C . ILE A 1 272 ? -15.786 10.313 -6.452 1.00 60.38 272 ILE A C 1
ATOM 2068 O O . ILE A 1 272 ? -16.488 9.508 -7.066 1.00 60.38 272 ILE A O 1
ATOM 2072 N N . GLY A 1 273 ? -14.463 10.397 -6.651 1.00 52.72 273 GLY A N 1
ATOM 2073 C CA . GLY A 1 273 ? -13.767 9.836 -7.810 1.00 52.72 273 GLY A CA 1
ATOM 2074 C C . GLY A 1 273 ? -14.056 10.663 -9.067 1.00 52.72 273 GLY A C 1
ATOM 2075 O O . GLY A 1 273 ? -15.123 11.265 -9.192 1.00 52.72 273 GLY A O 1
ATOM 2076 N N . ARG A 1 274 ? -13.106 10.741 -10.009 1.00 46.50 274 ARG A N 1
ATOM 2077 C CA . ARG A 1 274 ? -13.408 11.338 -11.321 1.00 46.50 274 ARG A CA 1
ATOM 2078 C C . ARG A 1 274 ? -14.238 10.314 -12.089 1.00 46.50 274 ARG A C 1
ATOM 2080 O O . ARG A 1 274 ? -13.740 9.236 -12.392 1.00 46.50 274 ARG A O 1
ATOM 2087 N N . GLY A 1 275 ? -15.507 10.625 -12.352 1.00 37.75 275 GLY A N 1
ATOM 2088 C CA . GLY A 1 275 ? -16.348 9.791 -13.207 1.00 37.75 275 GLY A CA 1
ATOM 2089 C C . GLY A 1 275 ? -15.723 9.633 -14.597 1.00 37.75 275 GLY A C 1
ATOM 2090 O O . GLY A 1 275 ? -14.935 10.474 -15.025 1.00 37.75 275 GLY A O 1
ATOM 2091 N N . ARG A 1 276 ? -16.107 8.573 -15.316 1.00 40.06 276 ARG A N 1
ATOM 2092 C CA . ARG A 1 276 ? -15.652 8.213 -16.678 1.00 40.06 276 ARG A CA 1
ATOM 2093 C C . ARG A 1 276 ? -15.807 9.304 -17.772 1.00 40.06 276 ARG A C 1
ATOM 2095 O O . ARG A 1 276 ? -15.585 8.989 -18.931 1.00 40.06 276 ARG A O 1
ATOM 2102 N N . GLY A 1 277 ? -16.209 10.538 -17.447 1.00 37.28 277 GLY A N 1
ATOM 2103 C CA . GLY A 1 277 ? -16.557 11.593 -18.410 1.00 37.28 277 GLY A CA 1
ATOM 2104 C C . GLY A 1 277 ? -15.625 12.812 -18.492 1.00 37.28 277 GLY A C 1
ATOM 2105 O O . GLY A 1 277 ? -15.679 13.500 -19.502 1.00 37.28 277 GLY A O 1
ATOM 2106 N N . ASP A 1 278 ? -14.758 13.071 -17.505 1.00 33.84 278 ASP A N 1
ATOM 2107 C CA . ASP A 1 278 ? -13.909 14.281 -17.492 1.00 33.84 278 ASP A CA 1
ATOM 2108 C C . ASP A 1 278 ? -12.435 13.934 -17.775 1.00 33.84 278 ASP A C 1
ATOM 2110 O O . ASP A 1 278 ? -11.573 13.887 -16.889 1.00 33.84 278 ASP A O 1
ATOM 2114 N N . GLU A 1 279 ? -12.148 13.643 -19.044 1.00 43.47 279 GLU A N 1
ATOM 2115 C CA . GLU A 1 279 ? -10.801 13.426 -19.578 1.00 43.47 279 GLU A CA 1
ATOM 2116 C C . GLU A 1 279 ? -10.081 14.757 -19.842 1.00 43.47 279 GLU A C 1
ATOM 2118 O O . GLU A 1 279 ? -10.016 15.184 -20.982 1.00 43.47 279 GLU A O 1
ATOM 2123 N N . MET A 1 280 ? -9.500 15.405 -18.827 1.00 35.75 280 MET A N 1
ATOM 2124 C CA . MET A 1 280 ? -8.352 16.322 -19.002 1.00 35.75 280 MET A CA 1
ATOM 2125 C C . MET A 1 280 ? -7.615 16.533 -17.667 1.00 35.75 280 MET A C 1
ATOM 2127 O O . MET A 1 280 ? -7.586 17.629 -17.131 1.00 35.75 280 MET A O 1
ATOM 2131 N N . ASP A 1 281 ? -7.048 15.471 -17.083 1.00 33.72 281 ASP A N 1
ATOM 2132 C CA . ASP A 1 281 ? -5.764 15.588 -16.368 1.00 33.72 281 ASP A CA 1
ATOM 2133 C C . ASP A 1 281 ? -5.233 14.208 -15.968 1.00 33.72 281 ASP A C 1
ATOM 2135 O O . ASP A 1 281 ? -5.911 13.426 -15.290 1.00 33.72 281 ASP A O 1
ATOM 2139 N N . GLY A 1 282 ? -4.000 13.898 -16.357 1.00 36.88 282 GLY A N 1
ATOM 2140 C CA . GLY A 1 282 ? -3.355 12.626 -16.054 1.00 36.88 282 GLY A CA 1
ATOM 2141 C C . GLY A 1 282 ? -3.168 12.401 -14.547 1.00 36.88 282 GLY A C 1
ATOM 2142 O O . GLY A 1 282 ? -2.359 13.057 -13.900 1.00 36.88 282 GLY A O 1
ATOM 2143 N N . GLY A 1 283 ? -3.852 11.393 -13.991 1.00 39.78 283 GLY A N 1
ATOM 2144 C CA . GLY A 1 283 ? -3.289 10.613 -12.879 1.00 39.78 283 GLY A CA 1
ATOM 2145 C C . GLY A 1 283 ? -3.951 10.662 -11.497 1.00 39.78 283 GLY A C 1
ATOM 2146 O O . GLY A 1 283 ? -3.251 10.358 -10.533 1.00 39.78 283 GLY A O 1
ATOM 2147 N N . ILE A 1 284 ? -5.240 11.010 -11.345 1.00 41.09 284 ILE A N 1
ATOM 2148 C CA . ILE A 1 284 ? -5.934 10.928 -10.025 1.00 41.09 284 ILE A CA 1
ATOM 2149 C C . ILE A 1 284 ? -7.284 10.160 -10.059 1.00 41.09 284 ILE A C 1
ATOM 2151 O O . ILE A 1 284 ? -7.873 9.874 -9.026 1.00 41.09 284 ILE A O 1
ATOM 2155 N N . GLY A 1 285 ? -7.768 9.712 -11.221 1.00 45.66 285 GLY A N 1
ATOM 2156 C CA . GLY A 1 285 ? -9.160 9.242 -11.362 1.00 45.66 285 GLY A CA 1
ATOM 2157 C C . GLY A 1 285 ? -9.575 7.893 -10.743 1.00 45.66 285 GLY A C 1
ATOM 2158 O O . GLY A 1 285 ? -10.768 7.641 -10.697 1.00 45.66 285 GLY A O 1
ATOM 2159 N N . GLY A 1 286 ? -8.664 7.039 -10.259 1.00 60.69 286 GLY A N 1
ATOM 2160 C CA . GLY A 1 286 ? -8.987 5.632 -9.935 1.00 60.69 286 GLY A CA 1
ATOM 2161 C C . GLY A 1 286 ? -8.826 5.193 -8.475 1.00 60.69 286 GLY A C 1
ATOM 2162 O O . GLY A 1 286 ? -8.966 4.007 -8.201 1.00 60.69 286 GLY A O 1
ATOM 2163 N N . MET A 1 287 ? -8.500 6.090 -7.530 1.00 76.44 287 MET A N 1
ATOM 2164 C CA . MET A 1 287 ? -8.206 5.677 -6.142 1.00 76.44 287 MET A CA 1
ATOM 2165 C C . MET A 1 287 ? -9.372 4.917 -5.505 1.00 76.44 287 MET A C 1
ATOM 2167 O O . MET A 1 287 ? -9.159 3.841 -4.959 1.00 76.44 287 MET A O 1
ATOM 2171 N N . ARG A 1 288 ? -10.595 5.439 -5.637 1.00 78.25 288 ARG A N 1
ATOM 2172 C CA . ARG A 1 288 ? -11.798 4.823 -5.073 1.00 78.25 288 ARG A CA 1
ATOM 2173 C C . ARG A 1 288 ? -12.061 3.426 -5.629 1.00 78.25 288 ARG A C 1
ATOM 2175 O O . ARG A 1 288 ? -12.396 2.541 -4.858 1.00 78.25 288 ARG A O 1
ATOM 2182 N N . GLU A 1 289 ? -11.917 3.234 -6.938 1.00 78.62 289 GLU A N 1
ATOM 2183 C CA . GLU A 1 289 ? -12.160 1.942 -7.594 1.00 78.62 289 GLU A CA 1
ATOM 2184 C C . GLU A 1 289 ? -11.129 0.900 -7.150 1.00 78.62 289 GLU A C 1
ATOM 2186 O O . GLU A 1 289 ? -11.495 -0.216 -6.784 1.00 78.62 289 GLU A O 1
ATOM 2191 N N . VAL A 1 290 ? -9.847 1.284 -7.109 1.00 78.44 290 VAL A N 1
ATOM 2192 C CA . VAL A 1 290 ? -8.768 0.414 -6.617 1.00 78.44 290 VAL A CA 1
ATOM 2193 C C . VAL A 1 290 ? -8.987 0.080 -5.143 1.00 78.44 290 VAL A C 1
ATOM 2195 O O . VAL A 1 290 ? -8.951 -1.083 -4.761 1.00 78.44 290 VAL A O 1
ATOM 2198 N N . PHE A 1 291 ? -9.284 1.085 -4.319 1.00 83.88 291 PHE A N 1
ATOM 2199 C CA . PHE A 1 291 ? -9.537 0.898 -2.894 1.00 83.88 291 PHE A CA 1
ATOM 2200 C C . PHE A 1 291 ? -10.769 0.018 -2.644 1.00 83.88 291 PHE A C 1
ATOM 2202 O O . PHE A 1 291 ? -10.711 -0.895 -1.830 1.00 83.88 291 PHE A O 1
ATOM 2209 N N . GLN A 1 292 ? -11.861 0.227 -3.383 1.00 84.62 292 GLN A N 1
ATOM 2210 C CA . GLN A 1 292 ? -13.062 -0.603 -3.300 1.00 84.62 292 GLN A CA 1
ATOM 2211 C C . GLN A 1 292 ? -12.777 -2.057 -3.689 1.00 84.62 292 GLN A C 1
ATOM 2213 O O . GLN A 1 292 ? -13.192 -2.964 -2.973 1.00 84.62 292 GLN A O 1
ATOM 2218 N N . THR A 1 293 ? -12.039 -2.273 -4.780 1.00 83.69 293 THR A N 1
ATOM 2219 C CA . THR A 1 293 ? -11.625 -3.617 -5.213 1.00 83.69 293 THR A CA 1
ATOM 2220 C C . THR A 1 293 ? -10.837 -4.317 -4.107 1.00 83.69 293 THR A C 1
ATOM 2222 O O . THR A 1 293 ? -11.069 -5.491 -3.828 1.00 83.69 293 THR A O 1
ATOM 2225 N N . GLU A 1 294 ? -9.961 -3.588 -3.413 1.00 83.69 294 GLU A N 1
ATOM 2226 C CA . GLU A 1 294 ? -9.202 -4.130 -2.287 1.00 83.69 294 GLU A CA 1
ATOM 2227 C C . GLU A 1 294 ? -10.072 -4.441 -1.067 1.00 83.69 294 GLU A C 1
ATOM 2229 O O . GLU A 1 294 ? -9.908 -5.500 -0.460 1.00 83.69 294 GLU A O 1
ATOM 2234 N N . LEU A 1 295 ? -11.040 -3.582 -0.732 1.00 87.56 295 LEU A N 1
ATOM 2235 C CA . LEU A 1 295 ? -12.020 -3.869 0.321 1.00 87.56 295 LEU A CA 1
ATOM 2236 C C . LEU A 1 295 ? -12.817 -5.143 0.009 1.00 87.56 295 LEU A C 1
ATOM 2238 O O . LEU A 1 295 ? -13.017 -5.980 0.891 1.00 87.56 295 LEU A O 1
ATOM 2242 N N . GLU A 1 296 ? -13.251 -5.309 -1.239 1.00 87.75 296 GLU A N 1
ATOM 2243 C CA . GLU A 1 296 ? -13.972 -6.496 -1.701 1.00 87.75 296 GLU A CA 1
ATOM 2244 C C . GLU A 1 296 ? -13.082 -7.746 -1.655 1.00 87.75 296 GLU A C 1
ATOM 2246 O O . GLU A 1 296 ? -13.514 -8.780 -1.138 1.00 87.75 296 GLU A O 1
ATOM 2251 N N . ARG A 1 297 ? -11.818 -7.639 -2.092 1.00 84.31 297 ARG A N 1
ATOM 2252 C CA . ARG A 1 297 ? -10.828 -8.729 -2.068 1.00 84.31 297 ARG A CA 1
ATOM 2253 C C . ARG A 1 297 ? -10.627 -9.304 -0.669 1.00 84.31 297 ARG A C 1
ATOM 2255 O O . ARG A 1 297 ? -10.519 -10.518 -0.521 1.00 84.31 297 ARG A O 1
ATOM 2262 N N . VAL A 1 298 ? -10.588 -8.451 0.355 1.00 85.88 298 VAL A N 1
ATOM 2263 C CA . VAL A 1 298 ? -10.414 -8.878 1.757 1.00 85.88 298 VAL A CA 1
ATOM 2264 C C . VAL A 1 298 ? -11.741 -9.159 2.478 1.00 85.88 298 VAL A C 1
ATOM 2266 O O . VAL A 1 298 ? -11.762 -9.403 3.687 1.00 85.88 298 VAL A O 1
ATOM 2269 N N . GLY A 1 299 ? -12.871 -9.124 1.762 1.00 88.25 299 GLY A N 1
ATOM 2270 C CA . GLY A 1 299 ? -14.198 -9.382 2.326 1.00 88.25 299 GLY A CA 1
ATOM 2271 C C . GLY A 1 299 ? -14.634 -8.350 3.370 1.00 88.25 299 GLY A C 1
ATOM 2272 O O . GLY A 1 299 ? -15.419 -8.668 4.266 1.00 88.25 299 GLY A O 1
ATOM 2273 N N . SER A 1 300 ? -14.106 -7.130 3.276 1.00 91.25 300 SER A N 1
ATOM 2274 C CA . SER A 1 300 ? -14.382 -6.026 4.191 1.00 91.25 300 SER A CA 1
ATOM 2275 C C . SER A 1 300 ? -15.884 -5.710 4.251 1.00 91.25 300 SER A C 1
ATOM 2277 O O . SER A 1 300 ? -16.572 -5.788 3.228 1.00 91.25 300 SER A O 1
ATOM 2279 N N . PRO A 1 301 ? -16.446 -5.335 5.417 1.00 93.25 301 PRO A N 1
ATOM 2280 C CA . PRO A 1 301 ? -17.867 -5.012 5.551 1.00 93.25 301 PRO A CA 1
ATOM 2281 C C . PRO A 1 301 ? -18.224 -3.583 5.117 1.00 93.25 301 PRO A C 1
ATOM 2283 O O . PRO A 1 301 ? -19.407 -3.255 5.107 1.00 93.25 301 PRO A O 1
ATOM 2286 N N . PHE A 1 302 ? -17.248 -2.741 4.762 1.00 93.12 302 PHE A N 1
ATOM 2287 C CA . PHE A 1 302 ? -17.501 -1.381 4.279 1.00 93.12 302 PHE A CA 1
ATOM 2288 C C . PHE A 1 302 ? -18.262 -1.406 2.948 1.00 93.12 302 PHE A C 1
ATOM 2290 O O . PHE A 1 302 ? -17.959 -2.201 2.054 1.00 93.12 302 PHE A O 1
ATOM 2297 N N . ARG A 1 303 ? -19.297 -0.573 2.829 1.00 90.56 303 ARG A N 1
ATOM 2298 C CA . ARG A 1 303 ? -20.158 -0.473 1.641 1.00 90.56 303 ARG A CA 1
ATOM 2299 C C . ARG A 1 303 ? -20.299 0.978 1.222 1.00 90.56 303 ARG A C 1
ATOM 2301 O O . ARG A 1 303 ? -20.341 1.857 2.072 1.00 90.56 303 ARG A O 1
ATOM 2308 N N . VAL A 1 304 ? -20.395 1.212 -0.084 1.00 86.38 304 VAL A N 1
ATOM 2309 C CA . VAL A 1 304 ? -20.675 2.541 -0.643 1.00 86.38 304 VAL A CA 1
ATOM 2310 C C . VAL A 1 304 ? -22.004 3.061 -0.093 1.00 86.38 304 VAL A C 1
ATOM 2312 O O . VAL A 1 304 ? -23.006 2.347 -0.135 1.00 86.38 304 VAL A O 1
ATOM 2315 N N . THR A 1 305 ? -22.004 4.293 0.416 1.00 84.88 305 THR A N 1
ATOM 2316 C CA . THR A 1 305 ? -23.213 4.947 0.935 1.00 84.88 305 THR A CA 1
ATOM 2317 C C . THR A 1 305 ? -23.952 5.702 -0.178 1.00 84.88 305 THR A C 1
ATOM 2319 O O . THR A 1 305 ? -23.540 5.721 -1.342 1.00 84.88 305 THR A O 1
ATOM 2322 N N . THR A 1 306 ? -25.072 6.348 0.160 1.00 78.75 306 THR A N 1
ATOM 2323 C CA . THR A 1 306 ? -25.769 7.274 -0.751 1.00 78.75 306 THR A CA 1
ATOM 2324 C C . THR A 1 306 ? -24.910 8.484 -1.117 1.00 78.75 306 THR A C 1
ATOM 2326 O O . THR A 1 306 ? -25.079 9.055 -2.198 1.00 78.75 306 THR A O 1
ATOM 2329 N N . ASN A 1 307 ? -23.962 8.860 -0.254 1.00 76.00 307 ASN A N 1
ATOM 2330 C CA . ASN A 1 307 ? -22.973 9.872 -0.563 1.00 76.00 307 ASN A CA 1
ATOM 2331 C C . ASN A 1 307 ? -21.885 9.254 -1.446 1.00 76.00 307 ASN A C 1
ATOM 2333 O O . ASN A 1 307 ? -21.123 8.377 -1.038 1.00 76.00 307 ASN A O 1
ATOM 2337 N N . ARG A 1 308 ? -21.785 9.745 -2.686 1.00 64.69 308 ARG A N 1
ATOM 2338 C CA . ARG A 1 308 ? -20.863 9.210 -3.693 1.00 64.69 308 ARG A CA 1
ATOM 2339 C C . ARG A 1 308 ? -19.387 9.302 -3.286 1.00 64.69 308 ARG A C 1
ATOM 2341 O O . ARG A 1 308 ? -18.581 8.799 -4.048 1.00 64.69 308 ARG A O 1
ATOM 2348 N N . GLY A 1 309 ? -19.004 9.907 -2.162 1.00 79.25 309 GLY A N 1
ATOM 2349 C CA . GLY A 1 309 ? -17.619 9.932 -1.676 1.00 79.25 309 GLY A CA 1
ATOM 2350 C C . GLY A 1 309 ? -17.307 9.037 -0.477 1.00 79.25 309 GLY A C 1
ATOM 2351 O O . GLY A 1 309 ? -16.164 9.045 -0.016 1.00 79.25 309 GLY A O 1
ATOM 2352 N N . GLU A 1 310 ? -18.291 8.298 0.031 1.00 86.75 310 GLU A N 1
ATOM 2353 C CA . GLU A 1 310 ? -18.207 7.640 1.333 1.00 86.75 310 GLU A CA 1
ATOM 2354 C C . GLU A 1 310 ? -18.493 6.143 1.251 1.00 86.75 310 GLU A C 1
ATOM 2356 O O . GLU A 1 310 ? -19.258 5.650 0.413 1.00 86.75 310 GLU A O 1
ATOM 2361 N N . MET A 1 311 ? -17.851 5.413 2.154 1.00 91.31 311 MET A N 1
ATOM 2362 C CA . MET A 1 311 ? -18.160 4.023 2.445 1.00 91.31 311 MET A CA 1
ATOM 2363 C C . MET A 1 311 ? -18.311 3.871 3.951 1.00 91.31 311 MET A C 1
ATOM 2365 O O . MET A 1 311 ? -17.496 4.419 4.685 1.00 91.31 311 MET A O 1
ATOM 2369 N N . SER A 1 312 ? -19.297 3.119 4.424 1.00 93.75 312 SER A N 1
ATOM 2370 C CA . SER A 1 312 ? -19.491 2.922 5.860 1.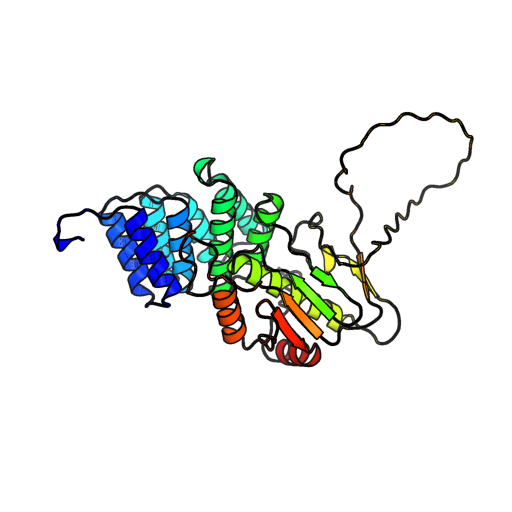00 93.75 312 SER A CA 1
ATOM 2371 C C . SER A 1 312 ? -19.747 1.469 6.236 1.00 93.75 312 SER A C 1
ATOM 2373 O O . SER A 1 312 ? -20.069 0.624 5.393 1.00 93.75 312 SER A O 1
ATOM 2375 N N . ALA A 1 313 ? -19.529 1.162 7.511 1.00 95.31 313 ALA A N 1
ATOM 2376 C CA . ALA A 1 313 ? -19.873 -0.108 8.127 1.00 95.31 313 ALA A CA 1
ATOM 2377 C C . ALA A 1 313 ? -20.219 0.095 9.602 1.00 95.31 313 ALA A C 1
ATOM 2379 O O . ALA A 1 313 ? -19.566 0.862 10.306 1.00 95.31 313 ALA A O 1
ATOM 2380 N N . SER A 1 314 ? -21.184 -0.678 10.108 1.00 95.69 314 SER A N 1
ATOM 2381 C CA . SER A 1 314 ? -21.410 -0.751 11.557 1.00 95.69 314 SER A CA 1
ATOM 2382 C C . SER A 1 314 ? -20.179 -1.320 12.270 1.00 95.69 314 SER A C 1
ATOM 2384 O O . SER A 1 314 ? -19.575 -2.294 11.790 1.00 95.69 314 SER A O 1
ATOM 2386 N N . LEU A 1 315 ? -19.861 -0.795 13.457 1.00 92.38 315 LEU A N 1
ATOM 2387 C CA . LEU A 1 315 ? -18.779 -1.331 14.287 1.00 92.38 315 LEU A CA 1
ATOM 2388 C C . LEU A 1 315 ? -18.967 -2.836 14.540 1.00 92.38 315 LEU A C 1
ATOM 2390 O O . LEU A 1 315 ? -18.014 -3.606 14.454 1.00 92.38 315 LEU A O 1
ATOM 2394 N N . GLY A 1 316 ? -20.203 -3.291 14.773 1.00 92.50 316 GLY A N 1
ATOM 2395 C CA . GLY A 1 316 ? -20.516 -4.709 14.982 1.00 92.50 316 GLY A CA 1
ATOM 2396 C C . GLY A 1 316 ? -20.160 -5.611 13.791 1.00 92.50 316 GLY A C 1
ATOM 2397 O O . GLY A 1 316 ? -19.653 -6.721 13.985 1.00 92.50 316 GLY A O 1
ATOM 2398 N N . ALA A 1 317 ? -20.381 -5.145 12.556 1.00 93.31 317 ALA A N 1
ATOM 2399 C CA . ALA A 1 317 ? -19.977 -5.871 11.352 1.00 93.31 317 ALA A CA 1
ATOM 2400 C C . ALA A 1 317 ? -18.450 -5.927 11.219 1.00 93.31 317 ALA A C 1
ATOM 2402 O O . ALA A 1 317 ? -17.905 -6.998 10.942 1.00 93.31 317 ALA A O 1
ATOM 2403 N N . VAL A 1 318 ? -17.767 -4.811 11.490 1.00 92.38 318 VAL A N 1
ATOM 2404 C CA . VAL A 1 318 ? -16.300 -4.733 11.490 1.00 92.38 318 VAL A CA 1
ATOM 2405 C C . VAL A 1 318 ? -15.703 -5.646 12.555 1.00 92.38 318 VAL A C 1
ATOM 2407 O O . VAL A 1 318 ? -14.858 -6.466 12.223 1.00 92.38 318 VAL A O 1
ATOM 2410 N N . VAL A 1 319 ? -16.203 -5.636 13.792 1.00 90.44 319 VAL A N 1
ATOM 2411 C CA . VAL A 1 319 ? -15.749 -6.546 14.860 1.00 90.44 319 VAL A CA 1
ATOM 2412 C C . VAL A 1 319 ? -15.934 -8.012 14.460 1.00 90.44 319 VAL A C 1
ATOM 2414 O O . VAL A 1 319 ? -15.036 -8.832 14.661 1.00 90.44 319 VAL A O 1
ATOM 2417 N N . LYS A 1 320 ? -17.092 -8.367 13.888 1.00 91.25 320 LYS A N 1
ATOM 2418 C CA . LYS A 1 320 ? -17.363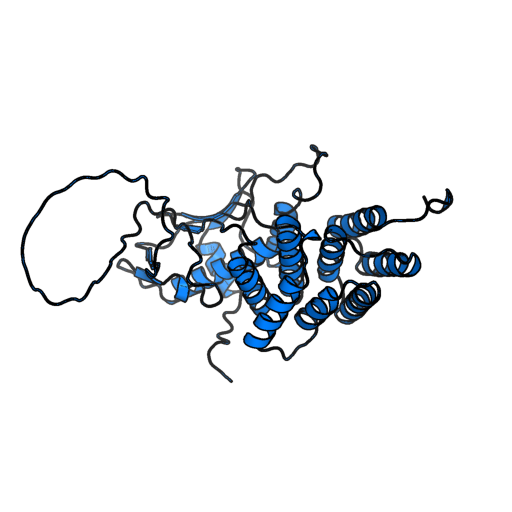 -9.740 13.438 1.00 91.25 320 LYS A CA 1
ATOM 2419 C C . LYS A 1 320 ? -16.399 -10.167 12.328 1.00 91.25 320 LYS A C 1
ATOM 2421 O O . LYS A 1 320 ? -15.931 -11.303 12.357 1.00 91.25 320 LYS A O 1
ATOM 2426 N N . TRP A 1 321 ? -16.117 -9.282 11.375 1.00 91.50 321 TRP A N 1
ATOM 2427 C CA . TRP A 1 321 ? -15.158 -9.529 10.298 1.00 91.50 321 TRP A CA 1
ATOM 2428 C C . TRP A 1 321 ? -13.728 -9.656 10.842 1.00 91.50 321 TRP A C 1
ATOM 2430 O O . TRP A 1 321 ? -13.078 -10.670 10.591 1.00 91.50 321 TRP A O 1
ATOM 2440 N N . LEU A 1 322 ? -13.298 -8.724 11.699 1.00 86.75 322 LEU A N 1
ATOM 2441 C CA . LEU A 1 322 ? -11.975 -8.715 12.329 1.00 86.75 322 LEU A CA 1
ATOM 2442 C C . LEU A 1 322 ? -11.668 -9.999 13.109 1.00 86.75 322 LEU A C 1
ATOM 2444 O O . LEU A 1 322 ? -10.542 -10.475 13.073 1.00 86.75 322 LEU A O 1
ATOM 2448 N N . ARG A 1 323 ? -12.667 -10.594 13.775 1.00 84.88 323 ARG A N 1
ATOM 2449 C CA . ARG A 1 323 ? -12.506 -11.861 14.515 1.00 84.88 323 ARG A CA 1
ATOM 2450 C C . ARG A 1 323 ? -12.413 -13.108 13.634 1.00 84.88 323 ARG A C 1
ATOM 2452 O O . ARG A 1 323 ? -11.950 -14.134 14.114 1.00 84.88 323 ARG A O 1
ATOM 2459 N N . ARG A 1 324 ? -12.946 -13.065 12.411 1.00 82.94 324 ARG A N 1
ATOM 2460 C CA . ARG A 1 324 ? -13.040 -14.237 11.521 1.00 82.94 324 ARG A CA 1
ATOM 2461 C C . ARG A 1 324 ? -11.929 -14.280 10.486 1.00 82.94 324 ARG A C 1
ATOM 2463 O O . ARG A 1 324 ? -11.454 -15.359 10.152 1.00 82.94 324 ARG A O 1
ATOM 2470 N N . SER A 1 325 ? -11.627 -13.128 9.902 1.00 71.38 325 SER A N 1
ATOM 2471 C CA . SER A 1 325 ? -10.839 -13.033 8.668 1.00 71.38 325 SER A CA 1
ATOM 2472 C C . SER A 1 325 ? -10.137 -11.685 8.522 1.00 71.38 325 SER A C 1
ATOM 2474 O O . SER A 1 325 ? -9.614 -11.389 7.453 1.00 71.38 325 SER A O 1
ATOM 2476 N N . GLY A 1 326 ? -10.187 -10.830 9.547 1.00 61.59 326 GLY A N 1
ATOM 2477 C CA . GLY A 1 326 ? -9.489 -9.555 9.489 1.00 61.59 326 GLY A CA 1
ATOM 2478 C C . GLY A 1 326 ? -7.999 -9.690 9.786 1.00 61.59 326 GLY A C 1
ATOM 2479 O O . GLY A 1 326 ? -7.536 -10.791 10.081 1.00 61.59 326 GLY A O 1
ATOM 2480 N N . PRO A 1 327 ? -7.266 -8.563 9.738 1.00 61.41 327 PRO A N 1
ATOM 2481 C CA . PRO A 1 327 ? -5.878 -8.461 10.172 1.00 61.41 327 PRO A CA 1
ATOM 2482 C C . PRO A 1 327 ? -5.597 -9.305 11.413 1.00 61.41 327 PRO A C 1
ATOM 2484 O O . PRO A 1 327 ? -6.137 -9.015 12.488 1.00 61.41 327 PRO A O 1
ATOM 2487 N N . GLU A 1 328 ? -4.746 -10.325 11.294 1.00 55.72 328 GLU A N 1
ATOM 2488 C CA . GLU A 1 328 ? -4.178 -10.939 12.487 1.00 55.72 328 GLU A CA 1
ATOM 2489 C C . GLU A 1 328 ? -3.298 -9.894 13.172 1.00 55.72 328 GLU A C 1
ATOM 2491 O O . GLU A 1 328 ? -2.414 -9.287 12.561 1.00 55.72 328 GLU A O 1
ATOM 2496 N N . ILE A 1 329 ? -3.518 -9.684 14.471 1.00 45.81 329 ILE A N 1
ATOM 2497 C CA . ILE A 1 329 ? -2.535 -9.000 15.304 1.00 45.81 329 ILE A CA 1
ATOM 2498 C C . ILE A 1 329 ? -1.387 -9.991 15.487 1.00 45.81 329 ILE A C 1
ATOM 2500 O O . ILE A 1 329 ? -1.280 -10.652 16.521 1.00 45.81 329 ILE A O 1
ATOM 2504 N N . THR A 1 330 ? -0.506 -10.123 14.496 1.00 38.06 330 THR A N 1
ATOM 2505 C CA . THR A 1 330 ? 0.807 -10.681 14.785 1.00 38.06 330 THR A CA 1
ATOM 2506 C C . THR A 1 330 ? 1.475 -9.663 15.691 1.00 38.06 330 THR A C 1
ATOM 2508 O O . THR A 1 330 ? 1.862 -8.569 15.275 1.00 38.06 330 THR A O 1
ATOM 2511 N N . ASN A 1 331 ? 1.535 -9.996 16.973 1.00 33.88 331 ASN A N 1
ATOM 2512 C CA . ASN A 1 331 ? 2.247 -9.246 17.991 1.00 33.88 331 ASN A CA 1
ATOM 2513 C C . ASN A 1 331 ? 3.761 -9.434 17.762 1.00 33.88 331 ASN A C 1
ATOM 2515 O O . ASN A 1 331 ? 4.492 -9.912 18.622 1.00 33.88 331 ASN A O 1
ATOM 2519 N N . THR A 1 332 ? 4.254 -9.117 16.564 1.00 34.09 332 THR A N 1
ATOM 2520 C CA . THR A 1 332 ? 5.660 -9.238 16.153 1.00 34.09 332 THR A CA 1
ATOM 2521 C C . THR A 1 332 ? 6.483 -8.042 16.634 1.00 34.09 332 THR A C 1
ATOM 2523 O O . THR A 1 332 ? 7.393 -7.576 15.964 1.00 34.09 332 THR A O 1
ATOM 2526 N N . GLY A 1 333 ? 6.162 -7.543 17.832 1.00 30.98 333 GLY A N 1
ATOM 2527 C CA . GLY A 1 333 ? 7.008 -6.642 18.618 1.00 30.98 333 GLY A CA 1
ATOM 2528 C C . GLY A 1 333 ? 7.611 -7.311 19.856 1.00 30.98 333 GLY A C 1
ATOM 2529 O O . GLY A 1 333 ? 8.367 -6.679 20.583 1.00 30.98 333 GLY A O 1
ATOM 2530 N N . ALA A 1 334 ? 7.292 -8.582 20.123 1.00 27.97 334 ALA A N 1
ATOM 2531 C CA . ALA A 1 334 ? 7.806 -9.292 21.288 1.00 27.97 334 ALA A CA 1
ATOM 2532 C C . ALA A 1 334 ? 8.085 -10.765 20.973 1.00 27.97 334 ALA A C 1
ATOM 2534 O O . ALA A 1 334 ? 7.432 -11.643 21.532 1.00 27.97 334 ALA A O 1
ATOM 2535 N N . ARG A 1 335 ? 9.043 -11.043 20.077 1.00 28.00 335 ARG A N 1
ATOM 2536 C CA . ARG A 1 335 ? 9.961 -12.197 20.180 1.00 28.00 335 ARG A CA 1
ATOM 2537 C C . ARG A 1 335 ? 10.906 -12.290 18.976 1.00 28.00 335 ARG A C 1
ATOM 2539 O O . ARG A 1 335 ? 10.464 -12.660 17.896 1.00 28.00 335 ARG A O 1
ATOM 2546 N N . ARG A 1 336 ? 12.187 -12.150 19.336 1.00 31.67 336 ARG A N 1
ATOM 2547 C CA . ARG A 1 336 ? 13.434 -12.576 18.679 1.00 31.67 336 ARG A CA 1
ATOM 2548 C C . ARG A 1 336 ? 13.941 -11.717 17.537 1.00 31.67 336 ARG A C 1
ATOM 2550 O O . ARG A 1 336 ? 13.245 -11.624 16.512 1.00 31.67 336 ARG A O 1
#

InterPro domains:
  IPR002885 Pentatricopeptide repeat [PS51375] (9-44)
  IPR011990 Tetratricopeptide-like helical domain superfamily [G3DSA:1.25.40.10] (1-135)

Organism: Chara braunii (NCBI:txid69332)

Radius of gyration: 23.05 Å; chains: 1; bounding box: 46×60×83 Å

Foldseek 3Di:
DVVVVDQDEQVNLLCQLLCCLVVVHALVPNLVSLVSCLVSLHQHALSSLLSSLSSLLRYDLVSLVVSLVSNVVSPLVLSVLLNCLQRPPPDDLVNLLVSLLVSLVSDDPRCPLQSSQSSLLSSLSSCVSSVNLLSSLLSLQSCVVVVSDDQWAFADDQAETETECQRHAQSNSVSVVQLVLQLVVVCVVPDDPDDKDKDFVCRSRVSHDQLRDRNHNPPDPPQPPPDPDDDDDDDDDDDDDDDPDDPDRDPDGGRMDMHPDDHQKYKYFHDLADPPPDPDDPDGRCSVVSNVVVCVVQVHQWACDPPSGMTMDTPVSSVVSCVPRNDDPPVVPDDD

Secondary structure (DSSP, 8-state):
-GGGTPPP-HHHHHHHHHHHHHTT--HHHHHHHHHHHHHTT----HHHHHHHHHHHTTS-HHHHHHHHHHHHHTT-THHHHHHHHHH-TT--HHHHHHHHHHHHHHS-GGGHHHHHHHHHHHHHHHHHHTT-HHHHHHHHHHHHHTT-SPPPPEEE-SSEEEEE-TTS-HHHHHHHHHHHHHHHHHHHHH--SSS-EEEEHHHH-TTS-TT-------S----------------------------PPP-SPPPEEEESS--SEEEEE------TT---STT-TTHHHHHHHHHHHTT---EE-SSTTEEEEEHHHHHHHHHHTS-----TTS--

Sequence (336 aa):
MKEAGCLPNAVTFLTLIGGCVKGGQSQGVAARLVDEMVDAQCKPIPSLSSAVISACVALTKKEISQVCQKMSDLGAAIFSHVAKLLLQDDLDHQQVKETAVEMLGEMGREWGKVFKARFLGAVCHALWHQGLETRATIVLSCGMEASLVPLGTCVFEEDTWVLDLRSMSAGIAITIWWLWLRAIQKILAEWRTGGERQWEVSDLFPLLPPNVVWNTGMQHPVLSAESQTPGHGVSRSKDTDERVDQEGAPRGGKVVVRFSCLPTELVLVTGIGRGRGDEMDGGIGGMREVFQTELERVGSPFRVTTNRGEMSASLGAVVKWLRRSGPEITNTGARR